Protein AF-A0AAW6C575-F1 (afdb_monomer_lite)

Secondary structure (DSSP, 8-state):
----PBP--HHHH-S-HHHHHHHHHHHEEEEEEEEE-S-SSS--TT-EEEEEEEETTT--EEEEEEEPPTT--HHHHHHHHHHHHHH--TTSEE-TTS-EE-S-HHHHHHHHHHHH--HHHHHHHHHTTS-TTTHHHHHHHHHHHSSS--TTS--PPBHHHHHHHHHHHHHHTTTTTTTGGG-SEEES-SSSPPPTTT--B-----EEEEEEEEEETTEEEEEEEEEE-SSSSS--EEEEEEEEES--SHHHHHHHHHHHHHHHHHHHHHHHHTHHHHS-HHHHHHHHHHHHHHHTTTTS--

Sequence (302 aa):
MNEKKICACVGARTRDTQKSKEHYEENFIPAGWNLEYTCLDQPEAARALYLTGVCLHCGGQLGKKFNIPGELTGDALLEQIYHQMESCRPFDQRFDGGAYRTSLSMRAYWYMEQDDLTLGAKNAQFLKLFHAEDQGVVEDWISRCHAEEPYTAPRRDRKSALLYAVLERARACGDLREIEPILDYYLPTEQEPLSSDMDSYLTNYQFSAIANISYGCEGIFVDLAIEGNFDDSGTNRCTIGTFKTLRQDNDAGRLMGQLCGILMYHTTRYVNENLHRYTPKRELEAELRRMQACGGQKEGTA

Foldseek 3Di:
DPPQAADPDPLCVDPPPVSVLVQCLQFWQFDAKAWDDDAQAAFDQPIWIWRWGAGNVPRGIDIDIDGDHRRHHALRSLVVVLVCQQPDLPSWDADPLRFIDGPDQNSLVVSSVSNQDDLVRSLVRSLVNDDPVCSVSSVVSCVVPPVDDPLLDDRFAWLLRLQVQLVVVCVVVVVCVVPVVQWPDKPDDPVRHDRRRQGGTFAALQWAWFWDWDQDPQFIKIWIKIACRGPPPPDGIDTSMMIGGSDDDPVNVVSSVSVRVSSRVSSVVVCVVVVSSNHHSVVSVVVVVVVVVVVVVVVPDD

Radius of gyration: 23.86 Å; chains: 1; bounding box: 60×64×62 Å

pLDDT: mean 92.96, std 10.12, range [36.03, 98.81]

Structure (mmCIF, N/CA/C/O backbone):
data_AF-A0AAW6C575-F1
#
_entry.id   AF-A0AAW6C575-F1
#
loop_
_atom_site.group_PDB
_atom_site.id
_atom_site.type_symbol
_atom_site.label_atom_id
_atom_site.label_alt_id
_atom_site.label_comp_id
_atom_site.label_asym_id
_atom_site.label_entity_id
_atom_site.label_seq_id
_atom_site.pdbx_PDB_ins_code
_atom_site.Cartn_x
_atom_site.Cartn_y
_atom_site.Cartn_z
_atom_site.occupancy
_atom_site.B_iso_or_equiv
_atom_site.auth_seq_id
_atom_site.auth_comp_id
_atom_site.auth_asym_id
_atom_site.auth_atom_id
_atom_site.pdbx_PDB_model_num
ATOM 1 N N . MET A 1 1 ? -16.583 -27.028 11.800 1.00 36.91 1 MET A N 1
ATOM 2 C CA . MET A 1 1 ? -16.143 -25.848 12.575 1.00 36.91 1 MET A CA 1
ATOM 3 C C . MET A 1 1 ? -14.984 -26.289 13.454 1.00 36.91 1 MET A C 1
ATOM 5 O O . MET A 1 1 ? -15.226 -26.999 14.416 1.00 36.91 1 MET A O 1
ATOM 9 N N . ASN A 1 2 ? -13.737 -25.979 13.088 1.00 40.16 2 ASN A N 1
ATOM 10 C CA . ASN A 1 2 ? -12.614 -26.193 14.006 1.00 40.16 2 ASN A CA 1
ATOM 11 C C . ASN A 1 2 ? -12.739 -25.148 15.119 1.00 40.16 2 ASN A C 1
ATOM 13 O O . ASN A 1 2 ? -12.667 -23.955 14.826 1.00 40.16 2 ASN A O 1
ATOM 17 N N . GLU A 1 3 ? -12.955 -25.580 16.362 1.00 51.06 3 GLU A N 1
ATOM 18 C CA . GLU A 1 3 ? -12.790 -24.718 17.535 1.00 51.06 3 GLU A CA 1
ATOM 19 C C . GLU A 1 3 ? -11.404 -24.077 17.458 1.00 51.06 3 GLU A C 1
ATOM 21 O O . GLU A 1 3 ? -10.374 -24.758 17.502 1.00 51.06 3 GLU A O 1
ATOM 26 N N . LYS A 1 4 ? -11.367 -22.758 17.265 1.00 62.72 4 LYS A N 1
ATOM 27 C CA . LYS A 1 4 ? -10.106 -22.029 17.215 1.00 62.72 4 LYS A CA 1
ATOM 28 C C . LYS A 1 4 ? -9.511 -22.057 18.625 1.00 62.72 4 LYS A C 1
ATOM 30 O O . LYS A 1 4 ? -10.063 -21.484 19.558 1.00 62.72 4 LYS A O 1
ATOM 35 N N . LYS A 1 5 ? -8.406 -22.784 18.801 1.00 84.81 5 LYS A N 1
ATOM 36 C CA . LYS A 1 5 ? -7.746 -22.931 20.105 1.00 84.81 5 LYS A CA 1
ATOM 37 C C . LYS A 1 5 ? -7.157 -21.587 20.543 1.00 84.81 5 LYS A C 1
ATOM 39 O O . LYS A 1 5 ? -6.407 -20.966 19.794 1.00 84.81 5 LYS A O 1
ATOM 44 N N . ILE A 1 6 ? -7.468 -21.150 21.762 1.00 91.00 6 ILE A N 1
ATOM 45 C CA . ILE A 1 6 ? -6.862 -19.963 22.391 1.00 91.00 6 ILE A CA 1
ATOM 46 C C . ILE A 1 6 ? -5.365 -20.215 22.623 1.00 91.00 6 ILE A C 1
ATOM 48 O O . I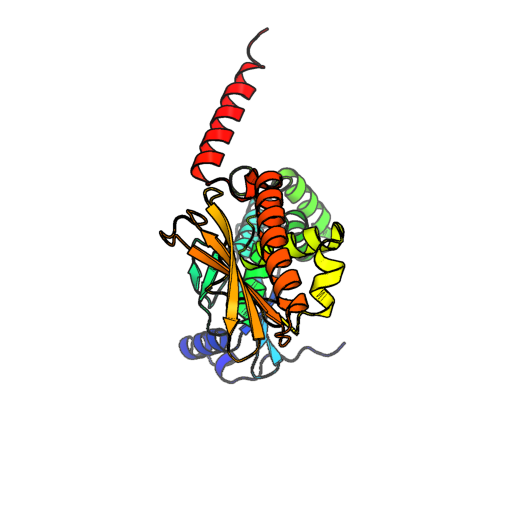LE A 1 6 ? -4.975 -21.343 22.940 1.00 91.00 6 ILE A O 1
ATOM 52 N N . CYS A 1 7 ? -4.531 -19.174 22.511 1.00 93.69 7 CYS A N 1
ATOM 53 C CA . CYS A 1 7 ? -3.097 -19.259 22.791 1.00 93.69 7 CYS A CA 1
ATOM 54 C C . CYS A 1 7 ? -2.797 -19.978 24.124 1.00 93.69 7 CYS A C 1
ATOM 56 O O . CYS A 1 7 ? -3.380 -19.691 25.178 1.00 93.69 7 CYS A O 1
ATOM 58 N N . ALA A 1 8 ? -1.893 -20.959 24.064 1.00 91.94 8 ALA A N 1
ATOM 59 C CA . ALA A 1 8 ? -1.486 -21.781 25.203 1.00 91.94 8 ALA A CA 1
ATOM 60 C C . ALA A 1 8 ? -0.147 -21.351 25.822 1.00 91.94 8 ALA A C 1
ATOM 62 O O . ALA A 1 8 ? 0.249 -21.893 26.852 1.00 91.94 8 ALA A O 1
ATOM 63 N N . CYS A 1 9 ? 0.539 -20.375 25.222 1.00 93.44 9 CYS A N 1
ATOM 64 C CA . CYS A 1 9 ? 1.821 -19.885 25.709 1.00 93.44 9 CYS A CA 1
ATOM 65 C C . CYS A 1 9 ? 1.689 -19.263 27.105 1.00 93.44 9 CYS A C 1
ATOM 67 O O . CYS A 1 9 ? 0.761 -18.501 27.380 1.00 93.44 9 CYS A O 1
ATOM 69 N N . VAL A 1 10 ? 2.669 -19.538 27.971 1.00 90.94 10 VAL A N 1
ATOM 70 C CA . VAL A 1 10 ? 2.727 -18.989 29.338 1.00 90.94 10 VAL A CA 1
ATOM 71 C C . VAL A 1 10 ? 2.698 -17.459 29.317 1.00 90.94 10 VAL A C 1
ATOM 73 O O . VAL A 1 10 ? 1.978 -16.850 30.106 1.00 90.94 10 VAL A O 1
ATOM 76 N N . GLY A 1 11 ? 3.407 -16.845 28.363 1.00 87.69 11 GLY A N 1
ATOM 77 C CA . GLY A 1 11 ? 3.417 -15.396 28.161 1.00 87.69 11 GLY A CA 1
ATOM 78 C C . GLY A 1 11 ? 2.037 -14.801 27.859 1.00 87.69 11 GLY A C 1
ATOM 79 O O . GLY A 1 11 ? 1.732 -13.721 28.336 1.00 87.69 11 GLY A O 1
ATOM 80 N N . ALA A 1 12 ? 1.143 -15.518 27.174 1.00 85.88 12 ALA A N 1
ATOM 81 C CA . ALA A 1 12 ? -0.217 -15.031 26.915 1.00 85.88 12 ALA A CA 1
ATOM 82 C C . ALA A 1 12 ? -1.169 -15.180 28.117 1.00 85.88 12 ALA A C 1
ATOM 84 O O . ALA A 1 12 ? -2.197 -14.509 28.172 1.00 85.88 12 ALA A O 1
ATOM 85 N N . ARG A 1 13 ? -0.862 -16.081 29.062 1.00 88.00 13 ARG A N 1
ATOM 86 C CA . ARG A 1 13 ? -1.747 -16.453 30.189 1.00 88.00 13 ARG A CA 1
ATOM 87 C C . ARG A 1 13 ? -1.288 -15.921 31.544 1.00 88.00 13 ARG A C 1
ATOM 89 O O . ARG A 1 13 ? -1.973 -16.108 32.549 1.00 88.00 13 ARG A O 1
ATOM 96 N N . THR A 1 14 ? -0.117 -15.301 31.592 1.00 89.06 14 THR A N 1
ATOM 97 C CA . THR A 1 14 ? 0.434 -14.724 32.816 1.00 89.06 14 THR A CA 1
ATOM 98 C C . THR A 1 14 ? -0.321 -13.457 33.230 1.00 89.06 14 THR A C 1
ATOM 100 O O . THR A 1 14 ? -0.835 -12.717 32.396 1.00 89.06 14 THR A O 1
ATOM 103 N N . ARG A 1 15 ? -0.364 -13.192 34.542 1.00 88.25 15 ARG A N 1
ATOM 104 C CA . ARG A 1 15 ? -0.839 -11.912 35.105 1.00 88.25 15 ARG A CA 1
ATOM 105 C C . ARG A 1 15 ? 0.246 -10.831 35.109 1.00 88.25 15 ARG A C 1
ATOM 107 O O . ARG A 1 15 ? -0.046 -9.677 35.400 1.00 88.25 15 ARG A O 1
ATOM 114 N N . ASP A 1 16 ? 1.484 -11.217 34.817 1.00 91.94 16 ASP A N 1
ATOM 115 C CA . ASP A 1 16 ? 2.614 -10.307 34.664 1.00 91.94 16 ASP A CA 1
ATOM 116 C C . ASP A 1 16 ? 2.459 -9.515 33.360 1.00 91.94 16 ASP A C 1
ATOM 118 O O . ASP A 1 16 ? 2.566 -10.060 32.258 1.00 91.94 16 ASP A O 1
ATOM 122 N N . THR A 1 17 ? 2.167 -8.224 33.489 1.00 89.31 17 THR A N 1
ATOM 123 C CA . THR A 1 17 ? 1.894 -7.342 32.353 1.00 89.31 17 THR A CA 1
ATOM 124 C C . THR A 1 17 ? 3.100 -7.176 31.437 1.00 89.31 17 THR A C 1
ATOM 126 O O . THR A 1 17 ? 2.908 -7.048 30.229 1.00 89.31 17 THR A O 1
ATOM 129 N N . GLN A 1 18 ? 4.321 -7.228 31.976 1.00 91.31 18 GLN A N 1
ATOM 130 C CA . GLN A 1 18 ? 5.545 -7.085 31.194 1.00 91.31 18 GLN A CA 1
ATOM 131 C C . GLN A 1 18 ? 5.773 -8.331 30.338 1.00 91.31 18 GLN A C 1
ATOM 133 O O . GLN A 1 18 ? 5.896 -8.222 29.122 1.00 91.31 18 GLN A O 1
ATOM 138 N N . LYS A 1 19 ? 5.687 -9.523 30.939 1.00 92.12 19 LYS A N 1
ATOM 139 C CA . LYS A 1 19 ? 5.813 -10.793 30.197 1.00 92.12 19 LYS A CA 1
ATOM 140 C C . LYS A 1 19 ? 4.709 -10.989 29.164 1.00 92.12 19 LYS A C 1
ATOM 142 O O . LYS A 1 19 ? 4.936 -11.582 28.113 1.00 92.12 19 LYS A O 1
ATOM 147 N N . SER A 1 20 ? 3.502 -10.512 29.469 1.00 91.62 20 SER A N 1
ATOM 148 C CA . SER A 1 20 ? 2.403 -10.504 28.507 1.00 91.62 20 SER A CA 1
ATOM 149 C C . SER A 1 20 ? 2.715 -9.579 27.337 1.00 91.62 20 SER A C 1
ATOM 151 O O . SER A 1 20 ? 2.642 -10.004 26.188 1.00 91.62 20 SER A O 1
ATOM 153 N N . LYS A 1 21 ? 3.152 -8.346 27.610 1.00 91.44 21 LYS A N 1
ATOM 154 C CA . LYS A 1 21 ? 3.537 -7.388 26.571 1.00 91.44 21 LYS A CA 1
ATOM 155 C C . LYS A 1 21 ? 4.642 -7.940 25.663 1.00 91.44 21 LYS A C 1
ATOM 157 O O . LYS A 1 21 ? 4.442 -7.953 24.454 1.00 91.44 21 LYS A O 1
ATOM 162 N N . GLU A 1 22 ? 5.726 -8.457 26.238 1.00 92.94 22 GLU A N 1
ATOM 163 C CA . GLU A 1 22 ? 6.837 -9.087 25.504 1.00 92.94 22 GLU A CA 1
ATOM 164 C C . GLU A 1 22 ? 6.337 -10.230 24.613 1.00 92.94 22 GLU A C 1
ATOM 166 O O . GLU A 1 22 ? 6.656 -10.294 23.428 1.00 92.94 22 GLU A O 1
ATOM 171 N N . HIS A 1 23 ? 5.452 -11.086 25.136 1.00 95.06 23 HIS A N 1
ATOM 172 C CA . HIS A 1 23 ? 4.890 -12.174 24.344 1.00 95.06 23 HIS A CA 1
ATOM 173 C C . HIS A 1 23 ? 4.111 -11.676 23.121 1.00 95.06 23 HIS A C 1
ATOM 175 O O . HIS A 1 23 ? 4.252 -12.255 22.044 1.00 95.06 23 HIS A O 1
ATOM 181 N N . TYR A 1 24 ? 3.303 -10.620 23.258 1.00 94.38 24 TYR A N 1
ATOM 182 C CA . TYR A 1 24 ? 2.605 -10.028 22.114 1.00 94.38 24 TYR A CA 1
ATOM 183 C C . TYR A 1 24 ? 3.581 -9.353 21.140 1.00 94.38 24 TYR A C 1
ATOM 185 O O . TYR A 1 24 ? 3.443 -9.533 19.932 1.00 94.38 24 TYR A O 1
ATOM 193 N N . GLU A 1 25 ? 4.589 -8.636 21.638 1.00 93.50 25 GLU A N 1
ATOM 194 C CA . GLU A 1 25 ? 5.611 -8.000 20.798 1.00 93.50 25 GLU A CA 1
ATOM 195 C C . GLU A 1 25 ? 6.367 -9.020 19.941 1.00 93.50 25 GLU A C 1
ATOM 197 O O . GLU A 1 25 ? 6.589 -8.766 18.757 1.00 93.50 25 GLU A O 1
ATOM 202 N N . GLU A 1 26 ? 6.664 -10.196 20.491 1.00 94.38 26 GLU A N 1
ATOM 203 C CA . GLU A 1 26 ? 7.431 -11.254 19.825 1.00 94.38 26 GLU A CA 1
ATOM 204 C C . GLU A 1 26 ? 6.586 -12.282 19.065 1.00 94.38 26 GLU A C 1
ATOM 206 O O . GLU A 1 26 ? 7.129 -13.018 18.247 1.00 94.38 26 GLU A O 1
ATOM 211 N N . ASN A 1 27 ? 5.275 -12.386 19.319 1.00 95.81 27 ASN A N 1
ATOM 212 C CA . ASN A 1 27 ? 4.482 -13.494 18.768 1.00 95.81 27 ASN A CA 1
ATOM 213 C C . ASN A 1 27 ? 3.125 -13.108 18.178 1.00 95.81 27 ASN A C 1
ATOM 215 O O . ASN A 1 27 ? 2.481 -13.974 17.591 1.00 95.81 27 ASN A O 1
ATOM 219 N N . PHE A 1 28 ? 2.637 -11.877 18.334 1.00 96.62 28 PHE A N 1
ATOM 220 C CA . PHE A 1 28 ? 1.321 -11.513 17.806 1.00 96.62 28 PHE A CA 1
ATOM 221 C C . PHE A 1 28 ? 1.385 -11.199 16.309 1.00 96.62 2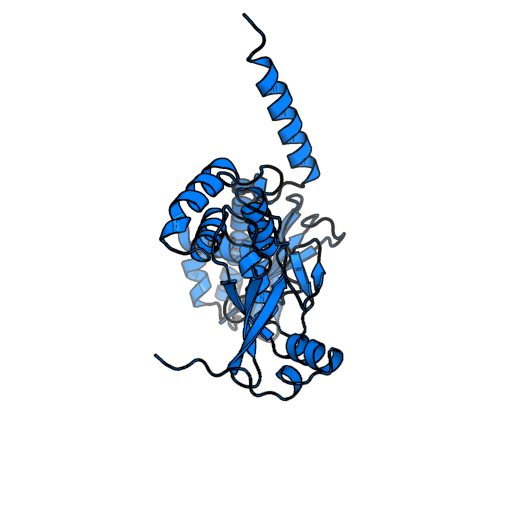8 PHE A C 1
ATOM 223 O O . PHE A 1 28 ? 1.987 -10.198 15.923 1.00 96.62 28 PHE A O 1
ATOM 230 N N . ILE A 1 29 ? 0.719 -12.017 15.488 1.00 96.81 29 ILE A N 1
ATOM 231 C CA . ILE A 1 29 ? 0.491 -11.756 14.061 1.00 96.81 29 ILE A CA 1
ATOM 232 C C . ILE A 1 29 ? -0.983 -11.372 13.869 1.00 96.81 29 ILE A C 1
ATOM 234 O O . ILE A 1 29 ? -1.852 -12.228 14.074 1.00 96.81 29 ILE A O 1
ATOM 238 N N . PRO A 1 30 ? -1.295 -10.110 13.531 1.00 96.88 30 PRO A N 1
ATOM 239 C CA . PRO A 1 30 ? -2.664 -9.661 13.313 1.00 96.88 30 PRO A CA 1
ATOM 240 C C . PRO A 1 30 ? -3.278 -10.321 12.073 1.00 96.88 30 PRO A C 1
ATOM 242 O O . PRO A 1 30 ? -2.578 -10.718 11.146 1.00 96.88 30 PRO A O 1
ATOM 245 N N . ALA A 1 31 ? -4.601 -10.453 12.080 1.00 95.69 31 ALA A N 1
ATOM 246 C CA . ALA A 1 31 ? -5.364 -11.053 10.986 1.00 95.69 31 ALA A CA 1
ATOM 247 C C . ALA A 1 31 ? -6.683 -10.322 10.686 1.00 95.69 31 ALA A C 1
ATOM 249 O O . ALA A 1 31 ? -7.302 -10.581 9.657 1.00 95.69 31 ALA A O 1
ATOM 250 N N . GLY A 1 32 ? -7.141 -9.433 11.570 1.00 95.75 32 GLY A N 1
ATOM 251 C CA . GLY A 1 32 ? -8.386 -8.701 11.363 1.00 95.75 32 GLY A CA 1
ATOM 252 C C . GLY A 1 32 ? -8.904 -8.025 12.620 1.00 95.75 32 GLY A C 1
ATOM 253 O O . GLY A 1 32 ? -8.309 -8.113 13.695 1.00 95.75 32 GLY A O 1
ATOM 254 N N . TRP A 1 33 ? -10.059 -7.394 12.482 1.00 97.44 33 TRP A N 1
ATOM 255 C CA . TRP A 1 33 ? -10.753 -6.685 13.548 1.00 97.44 33 TRP A CA 1
ATOM 256 C C . TRP A 1 33 ? -12.026 -7.433 13.959 1.00 97.44 33 TRP A C 1
ATOM 258 O O . TRP A 1 33 ? -12.634 -8.121 13.142 1.00 97.44 33 TRP A O 1
ATOM 268 N N . ASN A 1 34 ? -12.417 -7.309 15.225 1.00 96.88 34 ASN A N 1
ATOM 269 C CA . ASN A 1 34 ? -13.692 -7.805 15.741 1.00 96.88 34 ASN A CA 1
ATOM 270 C C . ASN A 1 34 ? -14.281 -6.795 16.726 1.00 96.88 34 ASN A C 1
ATOM 272 O O . ASN A 1 34 ? -13.548 -6.285 17.573 1.00 96.88 34 ASN A O 1
ATOM 276 N N . LEU A 1 35 ? -15.584 -6.541 16.645 1.00 97.31 35 LEU A N 1
ATOM 277 C CA . LEU A 1 35 ? -16.291 -5.628 17.537 1.00 97.31 35 LEU A CA 1
ATOM 278 C C . LEU A 1 35 ? -17.262 -6.419 18.420 1.00 97.31 35 LEU A C 1
ATOM 280 O O . LEU A 1 35 ? -18.072 -7.193 17.924 1.00 97.31 35 LEU A O 1
ATOM 284 N N . GLU A 1 36 ? -17.170 -6.228 19.732 1.00 95.62 36 GLU A N 1
ATOM 285 C CA . GLU A 1 36 ? -18.149 -6.714 20.706 1.00 95.62 36 GLU A CA 1
ATOM 286 C C . GLU A 1 36 ? -19.026 -5.535 21.137 1.00 95.62 36 GLU A C 1
ATOM 288 O O . GLU A 1 36 ? -18.518 -4.567 21.714 1.00 95.62 36 GLU A O 1
ATOM 293 N N . TYR A 1 37 ? -20.324 -5.607 20.840 1.00 95.31 37 TYR A N 1
ATOM 294 C CA . TYR A 1 37 ? -21.322 -4.601 21.207 1.00 95.31 37 TYR A CA 1
ATOM 295 C C . TYR A 1 37 ? -22.735 -5.208 21.217 1.00 95.31 37 TYR A C 1
ATOM 297 O O . TYR A 1 37 ? -22.953 -6.285 20.657 1.00 95.31 37 TYR A O 1
ATOM 305 N N . THR A 1 38 ? -23.691 -4.530 21.856 1.00 93.31 38 THR A N 1
ATOM 306 C CA . THR A 1 38 ? -25.108 -4.948 21.875 1.00 93.31 38 THR A CA 1
ATOM 307 C C . THR A 1 38 ? -26.045 -3.967 21.177 1.00 93.31 38 THR A C 1
ATOM 309 O O . THR A 1 38 ? -27.065 -4.389 20.643 1.00 93.31 38 THR A O 1
ATOM 312 N N . CYS A 1 39 ? -25.711 -2.676 21.160 1.00 90.81 39 CYS A N 1
ATOM 313 C CA . CYS A 1 39 ? -26.465 -1.633 20.456 1.00 90.81 39 CYS A CA 1
ATOM 314 C C . CYS A 1 39 ? -25.528 -0.504 20.004 1.00 90.81 39 CYS A C 1
ATOM 316 O O . CYS A 1 39 ? -24.424 -0.375 20.538 1.00 90.81 39 CYS A O 1
ATOM 318 N N . LEU A 1 40 ? -25.957 0.330 19.050 1.00 92.44 40 LEU A N 1
ATOM 319 C CA . LEU A 1 40 ? -25.194 1.502 18.580 1.00 92.44 40 LEU A CA 1
ATOM 320 C C . LEU A 1 40 ? -25.748 2.842 19.092 1.00 92.44 40 LEU A C 1
ATOM 322 O O . LEU A 1 40 ? -25.021 3.835 19.155 1.00 92.44 40 LEU A O 1
ATOM 326 N N . ASP A 1 41 ? -27.027 2.881 19.457 1.00 90.44 41 ASP A N 1
ATOM 327 C CA . ASP A 1 41 ? -27.799 4.093 19.746 1.00 90.44 41 ASP A CA 1
ATOM 328 C C . ASP A 1 41 ? -27.931 4.412 21.245 1.00 90.44 41 ASP A C 1
ATOM 330 O O . ASP A 1 41 ? -28.298 5.530 21.604 1.00 90.44 41 ASP A O 1
ATOM 334 N N . GLN A 1 42 ? -27.596 3.470 22.131 1.00 91.50 42 GLN A N 1
ATOM 335 C CA . GLN A 1 42 ? -27.664 3.653 23.585 1.00 91.50 42 GLN A CA 1
ATOM 336 C C . GLN A 1 42 ? -26.287 3.537 24.240 1.00 91.50 42 GLN A C 1
ATOM 338 O O . GLN A 1 42 ? -25.435 2.820 23.732 1.00 91.50 42 GLN A O 1
ATOM 343 N N . PRO A 1 43 ? -26.020 4.207 25.370 1.00 92.44 43 PRO A N 1
ATOM 344 C CA . PRO A 1 43 ? -24.760 4.033 26.087 1.00 92.44 43 PRO A CA 1
ATOM 345 C C . PRO A 1 43 ? -24.530 2.584 26.549 1.00 92.44 43 PRO A C 1
ATOM 347 O O . PRO A 1 43 ? -25.428 1.948 27.099 1.00 92.44 43 PRO A O 1
ATOM 350 N N . GLU A 1 44 ? -23.308 2.075 26.391 1.00 90.69 44 GLU A N 1
ATOM 351 C CA . GLU A 1 44 ? -22.941 0.697 26.734 1.00 90.69 44 GLU A CA 1
ATOM 352 C C . GLU A 1 44 ? -21.494 0.612 27.244 1.00 90.69 44 GLU A C 1
ATOM 354 O O . GLU A 1 44 ? -20.535 0.788 26.497 1.00 90.69 44 GLU A O 1
ATOM 359 N N . ALA A 1 45 ? -21.314 0.263 28.520 1.00 85.94 45 ALA A N 1
ATOM 360 C CA . ALA A 1 45 ? -19.990 0.201 29.152 1.00 85.94 45 ALA A CA 1
ATOM 361 C C . ALA A 1 45 ? -19.116 -0.989 28.703 1.00 85.94 45 ALA A C 1
ATOM 363 O O . ALA A 1 45 ? -17.914 -1.002 28.968 1.00 85.94 45 ALA A O 1
ATOM 364 N N . ALA A 1 46 ? -19.708 -2.012 28.082 1.00 85.50 46 ALA A N 1
ATOM 365 C CA . ALA A 1 46 ? -19.032 -3.269 27.766 1.00 85.50 46 ALA A CA 1
ATOM 366 C C . ALA A 1 46 ? -18.444 -3.332 26.345 1.00 85.50 46 ALA A C 1
ATOM 368 O O . ALA A 1 46 ? -17.802 -4.333 26.020 1.00 85.50 46 ALA A O 1
ATOM 369 N N . ARG A 1 47 ? -18.615 -2.287 25.521 1.00 93.06 47 ARG A N 1
ATOM 370 C CA . ARG A 1 47 ? -18.141 -2.297 24.132 1.00 93.06 47 ARG A CA 1
ATOM 371 C C . ARG A 1 47 ? -16.633 -2.430 24.033 1.00 93.06 47 ARG A C 1
ATOM 373 O O . ARG A 1 47 ? -15.869 -1.775 24.752 1.00 93.06 47 ARG A O 1
ATOM 380 N N . ALA A 1 48 ? -16.199 -3.245 23.085 1.00 94.94 48 ALA A N 1
ATOM 381 C CA . ALA A 1 48 ? -14.787 -3.471 22.868 1.00 94.94 48 ALA A CA 1
ATOM 382 C C . ALA A 1 48 ? -14.467 -3.784 21.415 1.00 94.94 48 ALA A C 1
ATOM 384 O O . ALA A 1 48 ? -15.059 -4.669 20.803 1.00 94.94 48 ALA A O 1
ATOM 385 N N . LEU A 1 49 ? -13.456 -3.095 20.897 1.00 97.06 49 LEU A N 1
ATOM 386 C CA . LEU A 1 49 ? -12.838 -3.430 19.626 1.00 97.06 49 LEU A CA 1
ATOM 387 C C . LEU A 1 49 ? -11.615 -4.308 19.892 1.00 97.06 49 LEU A C 1
ATOM 389 O O . LEU A 1 49 ? -10.825 -4.038 20.797 1.00 97.06 49 LEU A O 1
ATOM 393 N N . TYR A 1 50 ? -11.426 -5.343 19.086 1.00 96.81 50 TYR A N 1
ATOM 394 C CA . TYR A 1 50 ? -10.283 -6.238 19.169 1.00 96.81 50 TYR A CA 1
ATOM 395 C C . TYR A 1 50 ? -9.515 -6.222 17.861 1.00 96.81 50 TYR A C 1
ATOM 397 O O . TYR A 1 50 ? -10.072 -6.525 16.808 1.00 96.81 50 TYR A O 1
ATOM 405 N N . LEU A 1 51 ? -8.210 -5.971 17.951 1.00 97.44 51 LEU A N 1
ATOM 406 C CA . LEU A 1 51 ? -7.288 -6.403 16.909 1.00 97.44 51 LEU A CA 1
ATOM 407 C C . LEU A 1 51 ? -7.004 -7.883 17.153 1.00 97.44 51 LEU A C 1
ATOM 409 O O . LEU A 1 51 ? -6.344 -8.251 18.127 1.00 97.44 51 LEU A O 1
ATOM 413 N N . THR A 1 52 ? -7.562 -8.729 16.302 1.00 96.56 52 THR A N 1
ATOM 414 C CA . THR A 1 52 ? -7.479 -10.186 16.399 1.00 96.56 52 THR A CA 1
ATOM 415 C C . THR A 1 52 ? -6.328 -10.724 15.565 1.00 96.56 52 THR A C 1
ATOM 417 O O . THR A 1 52 ? -5.911 -10.120 14.575 1.00 96.56 52 THR A O 1
ATOM 420 N N . GLY A 1 53 ? -5.800 -11.871 15.971 1.00 96.56 53 GLY A N 1
ATOM 421 C CA . GLY A 1 53 ? -4.662 -12.487 15.314 1.00 96.56 53 GLY A CA 1
ATOM 422 C C . GLY A 1 53 ? -4.334 -13.859 15.878 1.00 96.56 53 GLY A C 1
ATOM 423 O O . GLY A 1 53 ? -5.129 -14.482 16.592 1.00 96.56 53 GLY A O 1
ATOM 424 N N . VAL A 1 54 ? -3.135 -14.326 15.561 1.00 96.62 54 VAL A N 1
ATOM 425 C CA . VAL A 1 54 ? -2.611 -15.618 16.000 1.00 96.62 54 VAL A CA 1
ATOM 426 C C . VAL A 1 54 ? -1.245 -15.460 16.650 1.00 96.62 54 VAL A C 1
ATOM 428 O O . VAL A 1 54 ? -0.503 -14.517 16.385 1.00 96.62 54 VAL A O 1
ATOM 431 N N . CYS A 1 55 ? -0.921 -16.399 17.528 1.00 96.31 55 CYS A N 1
ATOM 432 C CA . CYS A 1 55 ? 0.407 -16.547 18.093 1.00 96.31 55 CYS A CA 1
ATOM 433 C C . CYS A 1 55 ? 1.318 -17.250 17.083 1.00 96.31 55 CYS A C 1
ATOM 435 O O . CYS A 1 55 ? 1.048 -18.395 16.723 1.00 96.31 55 CYS A O 1
ATOM 437 N N . LEU A 1 56 ? 2.424 -16.618 16.695 1.00 95.25 56 LEU A N 1
ATOM 438 C CA . LEU A 1 56 ? 3.446 -17.212 15.831 1.00 95.25 56 LEU A CA 1
ATOM 439 C C . LEU A 1 56 ? 3.993 -18.530 16.402 1.00 95.25 56 LEU A C 1
ATOM 441 O O . LEU A 1 56 ? 4.250 -19.470 15.660 1.00 95.25 56 LEU A O 1
ATOM 445 N N . HIS A 1 57 ? 4.134 -18.614 17.727 1.00 93.94 57 HIS A N 1
ATOM 446 C CA . HIS A 1 57 ? 4.725 -19.776 18.382 1.00 93.94 57 HIS A CA 1
ATOM 447 C C . HIS A 1 57 ? 3.791 -20.992 18.459 1.00 93.94 57 HIS A C 1
ATOM 449 O O . HIS A 1 57 ? 4.221 -22.112 18.201 1.00 93.94 57 HIS A O 1
ATOM 455 N N . CYS A 1 58 ? 2.522 -20.806 18.846 1.00 94.50 58 CYS A N 1
ATOM 456 C CA . CYS A 1 58 ? 1.600 -21.930 19.079 1.00 94.50 58 CYS A CA 1
ATOM 457 C C . CYS A 1 58 ? 0.416 -22.010 18.104 1.00 94.50 58 CYS A C 1
ATOM 459 O O . CYS A 1 58 ? -0.396 -22.927 18.218 1.00 94.50 58 CYS A O 1
ATOM 461 N N . GLY A 1 59 ? 0.262 -21.040 17.199 1.00 94.44 59 GLY A N 1
ATOM 462 C CA . GLY A 1 59 ? -0.869 -20.931 16.271 1.00 94.44 59 GLY A CA 1
ATOM 463 C C . GLY A 1 59 ? -2.216 -20.598 16.926 1.00 94.44 59 GLY A C 1
ATOM 464 O O . GLY A 1 59 ? -3.225 -20.485 16.234 1.00 94.44 59 GLY A O 1
ATOM 465 N N . GLY A 1 60 ? -2.265 -20.455 18.254 1.00 95.50 60 GLY A N 1
ATOM 466 C CA . GLY A 1 60 ? -3.498 -20.160 18.979 1.00 95.50 60 GLY A CA 1
ATOM 467 C C . GLY A 1 60 ? -3.943 -18.705 18.831 1.00 95.50 60 GLY A C 1
ATOM 468 O O . GLY A 1 60 ? -3.126 -17.819 18.584 1.00 95.50 60 GLY A O 1
ATOM 469 N N . GLN A 1 61 ? -5.238 -18.449 19.016 1.00 95.31 61 GLN A N 1
ATOM 470 C CA . GLN A 1 61 ? -5.799 -17.102 18.902 1.00 95.31 61 GLN A CA 1
ATOM 471 C C . GLN A 1 61 ? -5.245 -16.154 19.967 1.00 95.31 61 GLN A C 1
ATOM 473 O O . GLN A 1 61 ? -5.139 -16.510 21.146 1.00 95.31 61 GLN A O 1
ATOM 478 N N . LEU A 1 62 ? -4.953 -14.933 19.529 1.00 95.12 62 LEU A N 1
ATOM 479 C CA . LEU A 1 62 ? -4.600 -13.784 20.352 1.00 95.12 62 LEU A CA 1
ATOM 480 C C . LEU A 1 62 ? -5.473 -12.592 19.947 1.00 95.12 62 LEU A C 1
ATOM 482 O O . LEU A 1 62 ? -5.941 -12.504 18.811 1.00 95.12 62 LEU A O 1
ATOM 486 N N . GLY A 1 63 ? -5.681 -11.662 20.874 1.00 93.75 63 GLY A N 1
ATOM 487 C CA . GLY A 1 63 ? -6.449 -10.455 20.606 1.00 93.75 63 GLY A CA 1
ATOM 488 C C . GLY A 1 63 ? -6.018 -9.314 21.510 1.00 93.75 63 GLY A C 1
ATOM 489 O O . GLY A 1 63 ? -5.932 -9.476 22.728 1.00 93.75 63 GLY A O 1
ATOM 490 N N . LYS A 1 64 ? -5.757 -8.148 20.923 1.00 93.88 64 LYS A N 1
ATOM 491 C CA . LYS A 1 64 ? -5.538 -6.916 21.676 1.00 93.88 64 LYS A CA 1
ATOM 492 C C . LYS A 1 64 ? -6.866 -6.176 21.799 1.00 93.88 64 LYS A C 1
ATOM 494 O O . LYS A 1 64 ? -7.395 -5.700 20.801 1.00 93.88 64 LYS A O 1
ATOM 499 N N . LYS A 1 65 ? -7.383 -6.093 23.027 1.00 93.88 65 LYS A N 1
ATOM 500 C CA . LYS A 1 65 ? -8.600 -5.348 23.365 1.00 93.88 65 LYS A CA 1
ATOM 501 C C . LYS A 1 65 ? -8.335 -3.841 23.415 1.00 93.88 65 LYS A C 1
ATOM 503 O O . LYS A 1 65 ? -7.359 -3.410 24.037 1.00 93.88 65 LYS A O 1
ATOM 508 N N . PHE A 1 66 ? -9.256 -3.071 22.850 1.00 93.44 66 PHE A N 1
ATOM 509 C CA . PHE A 1 66 ? -9.380 -1.624 22.967 1.00 93.44 66 PHE A CA 1
ATOM 510 C C . PHE A 1 66 ? -10.754 -1.311 23.556 1.00 93.44 66 PHE A C 1
ATOM 512 O O . PHE A 1 66 ? -11.782 -1.703 23.004 1.00 93.44 66 PHE A O 1
ATOM 519 N N . ASN A 1 67 ? -10.765 -0.650 24.712 1.00 91.12 67 ASN A N 1
ATOM 520 C CA . ASN A 1 67 ? -12.012 -0.248 25.350 1.00 91.12 67 ASN A CA 1
ATOM 521 C C . ASN A 1 67 ? -12.569 0.975 24.624 1.00 91.12 67 ASN A C 1
ATOM 523 O O . ASN A 1 67 ? -11.834 1.937 24.394 1.00 91.12 67 ASN A O 1
ATOM 527 N N . ILE A 1 68 ? -13.856 0.929 24.300 1.00 92.81 68 ILE A N 1
ATOM 528 C CA . ILE A 1 68 ? -14.576 2.062 23.729 1.00 92.81 68 ILE A CA 1
ATOM 529 C C . ILE A 1 68 ? -15.311 2.763 24.880 1.00 92.81 68 ILE A C 1
ATOM 531 O O . ILE A 1 68 ? -15.945 2.069 25.680 1.00 92.81 68 ILE A O 1
ATOM 535 N N . PRO A 1 69 ? -15.223 4.100 25.014 1.00 92.81 69 PRO A N 1
ATOM 536 C CA . PRO A 1 69 ? -15.966 4.817 26.044 1.00 92.81 69 PRO A CA 1
ATOM 537 C C . PRO A 1 69 ? -17.474 4.567 25.917 1.00 92.81 69 PRO A C 1
ATOM 539 O O . PRO A 1 69 ? -18.046 4.670 24.829 1.00 92.81 69 PRO A O 1
ATOM 542 N N . GLY A 1 70 ? -18.111 4.183 27.024 1.00 91.38 70 GLY A N 1
ATOM 543 C CA . GLY A 1 70 ? -19.480 3.668 27.003 1.00 91.38 70 GLY A CA 1
ATOM 544 C C . GLY A 1 70 ? -20.544 4.728 26.730 1.00 91.38 70 GLY A C 1
ATOM 545 O O . GLY A 1 70 ? -21.658 4.393 26.349 1.00 91.38 70 GLY A O 1
ATOM 546 N N . GLU A 1 71 ? -20.204 5.999 26.900 1.00 93.88 71 GLU A N 1
ATOM 547 C CA . GLU A 1 71 ? -21.046 7.152 26.603 1.00 93.88 71 GLU A CA 1
ATOM 548 C C . GLU A 1 71 ? -21.196 7.439 25.102 1.00 93.88 71 GLU A C 1
ATOM 550 O O . GLU A 1 71 ? -22.130 8.139 24.708 1.00 93.88 71 GLU A O 1
ATOM 555 N N . LEU A 1 72 ? -20.298 6.913 24.259 1.00 94.56 72 LEU A N 1
ATOM 556 C CA . LEU A 1 72 ? -20.341 7.152 22.818 1.00 94.56 72 LEU A CA 1
ATOM 557 C C . LEU A 1 72 ? -21.507 6.396 22.179 1.00 94.56 72 LEU A C 1
ATOM 559 O O . LEU A 1 72 ? -21.739 5.223 22.463 1.00 94.56 72 LEU A O 1
ATOM 563 N N . THR A 1 73 ? -22.223 7.066 21.282 1.00 94.75 73 THR A N 1
ATOM 564 C CA . THR A 1 73 ? -23.364 6.517 20.533 1.00 94.75 73 THR A CA 1
ATOM 565 C C . THR A 1 73 ? -23.399 7.109 19.124 1.00 94.75 73 THR A C 1
ATOM 567 O O . THR A 1 73 ? -22.758 8.135 18.869 1.00 94.75 73 THR A O 1
ATOM 570 N N . GLY A 1 74 ? -24.123 6.457 18.209 1.00 94.06 74 GLY A N 1
ATOM 571 C CA . GLY A 1 74 ? -24.356 6.941 16.843 1.00 94.06 74 GLY A CA 1
ATOM 572 C C . GLY A 1 74 ? -23.070 7.325 16.102 1.00 94.06 74 GLY A C 1
ATOM 573 O O . GLY A 1 74 ? -22.058 6.632 16.201 1.00 94.06 74 GLY A O 1
ATOM 574 N N . ASP A 1 75 ? -23.093 8.460 15.398 1.00 96.31 75 ASP A N 1
ATOM 575 C CA . ASP A 1 75 ? -21.971 8.954 14.586 1.00 96.31 75 ASP A CA 1
ATOM 576 C C . ASP A 1 75 ? -20.651 9.068 15.379 1.00 96.31 75 ASP A C 1
ATOM 578 O O . ASP A 1 75 ? -19.592 8.730 14.858 1.00 96.31 75 ASP A O 1
ATOM 582 N N . ALA A 1 76 ? -20.692 9.485 16.652 1.00 95.94 76 ALA A N 1
ATOM 583 C CA . ALA A 1 76 ? -19.485 9.631 17.474 1.00 95.94 76 ALA A CA 1
ATOM 584 C C . ALA A 1 76 ? -18.850 8.278 17.841 1.00 95.94 76 ALA A C 1
ATOM 586 O O . ALA A 1 76 ? -17.627 8.166 17.938 1.00 95.94 76 ALA A O 1
ATOM 587 N N . LEU A 1 77 ? -19.675 7.245 18.036 1.00 96.56 77 LEU A N 1
ATOM 588 C CA . LEU A 1 77 ? -19.204 5.876 18.237 1.00 96.56 77 LEU A CA 1
ATOM 589 C C . LEU A 1 77 ? -18.559 5.330 16.959 1.00 96.56 77 LEU A C 1
ATOM 591 O O . LEU A 1 77 ? -17.466 4.766 17.022 1.00 96.56 77 LEU A O 1
ATOM 595 N N . LEU A 1 78 ? -19.224 5.511 15.815 1.00 97.56 78 LEU A N 1
ATOM 596 C CA . LEU A 1 78 ? -18.737 5.031 14.521 1.00 97.56 78 LEU A CA 1
ATOM 597 C C . LEU A 1 78 ? -17.403 5.683 14.150 1.00 97.56 78 LEU A C 1
ATOM 599 O O . LEU A 1 78 ? -16.451 4.968 13.841 1.00 97.56 78 LEU A O 1
ATOM 603 N N . GLU A 1 79 ? -17.295 7.005 14.296 1.00 96.88 79 GLU A N 1
ATOM 604 C CA . GLU A 1 79 ? -16.058 7.748 14.034 1.00 96.88 79 GLU A CA 1
ATOM 605 C C . GLU A 1 79 ? -14.908 7.270 14.935 1.00 96.88 79 GLU A C 1
ATOM 607 O O . GLU A 1 79 ? -13.798 7.033 14.459 1.00 96.88 79 GLU A O 1
ATOM 612 N N . GLN A 1 80 ? -15.171 7.033 16.227 1.00 96.06 80 GLN A N 1
ATOM 613 C CA . GLN A 1 80 ? -14.158 6.524 17.155 1.00 96.06 80 GLN A CA 1
ATOM 614 C C . GLN A 1 80 ? -13.636 5.138 16.745 1.00 96.06 80 GLN A C 1
ATOM 616 O O . GLN A 1 80 ? -12.430 4.887 16.818 1.00 96.06 80 GLN A O 1
ATOM 621 N N . ILE A 1 81 ? -14.523 4.223 16.337 1.00 97.00 81 ILE A N 1
ATOM 622 C CA . ILE A 1 81 ? -14.132 2.872 15.901 1.00 97.00 81 ILE A CA 1
ATOM 623 C C . ILE A 1 81 ? -13.363 2.950 14.578 1.00 97.00 81 ILE A C 1
ATOM 625 O O . ILE A 1 81 ? -12.318 2.309 14.448 1.00 97.00 81 ILE A O 1
ATOM 629 N N . TYR A 1 82 ? -13.844 3.756 13.630 1.00 96.88 82 TYR A N 1
ATOM 630 C CA . TYR A 1 82 ? -13.221 3.937 12.321 1.00 96.88 82 TYR A CA 1
ATOM 631 C C . TYR A 1 82 ? -11.793 4.479 12.469 1.00 96.88 82 TYR A C 1
ATOM 633 O O . TYR A 1 82 ? -10.833 3.845 12.027 1.00 96.88 82 TYR A O 1
ATOM 641 N N . HIS A 1 83 ? -11.622 5.564 13.231 1.00 95.12 83 HIS A N 1
ATOM 642 C CA . HIS A 1 83 ? -10.309 6.134 13.534 1.00 95.12 83 HIS A CA 1
ATOM 643 C C . HIS A 1 83 ? -9.382 5.134 14.249 1.00 95.12 83 HIS A C 1
ATOM 645 O O . HIS A 1 83 ? -8.177 5.077 13.977 1.00 95.12 83 HIS A O 1
ATOM 651 N N . GLN A 1 84 ? -9.914 4.317 15.167 1.00 95.50 84 GLN A N 1
ATOM 652 C CA . GLN A 1 84 ? -9.127 3.285 15.844 1.00 95.50 84 GLN A CA 1
ATOM 653 C C . GLN A 1 84 ? -8.608 2.233 14.850 1.00 95.50 84 GLN A C 1
ATOM 655 O O . GLN A 1 84 ? -7.447 1.838 14.950 1.00 95.50 84 GLN A O 1
ATOM 660 N N . MET A 1 85 ? -9.419 1.800 13.881 1.00 95.38 85 MET A N 1
ATOM 661 C CA . MET A 1 85 ? -8.978 0.863 12.839 1.00 95.38 85 MET A CA 1
ATOM 662 C C . MET A 1 85 ? -7.900 1.461 11.934 1.00 95.38 85 MET A C 1
ATOM 664 O O . MET A 1 85 ? -6.929 0.777 11.592 1.00 95.38 85 MET A O 1
ATOM 668 N N . GLU A 1 86 ? -8.036 2.738 11.579 1.00 91.81 86 GLU A N 1
ATOM 669 C CA . GLU A 1 86 ? -7.087 3.425 10.703 1.00 91.81 86 GLU A CA 1
ATOM 670 C C . GLU A 1 86 ? -5.726 3.647 11.363 1.00 91.81 86 GLU A C 1
ATOM 672 O O . GLU A 1 86 ? -4.691 3.437 10.733 1.00 91.81 86 GLU A O 1
ATOM 677 N N . SER A 1 87 ? -5.713 4.043 12.635 1.00 90.12 87 SER A N 1
ATOM 678 C CA . SER A 1 87 ? -4.495 4.514 13.303 1.00 90.12 87 SER A CA 1
ATOM 679 C C . SER A 1 87 ? -3.788 3.449 14.145 1.00 90.12 87 SER A C 1
ATOM 681 O O . SER A 1 87 ? -2.586 3.553 14.406 1.00 90.12 87 SER A O 1
ATOM 683 N N . CYS A 1 88 ? -4.500 2.419 14.607 1.00 92.62 88 CYS A N 1
ATOM 684 C CA . CYS A 1 88 ? -3.957 1.523 15.618 1.00 92.62 88 CYS A CA 1
ATOM 685 C C . CYS A 1 88 ? -3.061 0.427 15.030 1.00 92.62 88 CYS A C 1
ATOM 687 O O . CYS A 1 88 ? -3.510 -0.474 14.319 1.00 92.62 88 CYS A O 1
ATOM 689 N N . ARG A 1 89 ? -1.774 0.494 15.381 1.00 94.50 89 ARG A N 1
ATOM 690 C CA . ARG A 1 89 ? -0.710 -0.410 14.923 1.00 94.50 89 ARG A CA 1
ATOM 691 C C . ARG A 1 89 ? 0.185 -0.784 16.111 1.00 94.50 89 ARG A C 1
ATOM 693 O O . ARG A 1 89 ? 1.292 -0.267 16.235 1.00 94.50 89 ARG A O 1
ATOM 700 N N . PRO A 1 90 ? -0.316 -1.572 17.080 1.00 93.94 90 PRO A N 1
ATOM 701 C CA . PRO A 1 90 ? 0.421 -1.840 18.310 1.00 93.94 90 PRO A CA 1
ATOM 702 C C . PRO A 1 90 ? 1.670 -2.689 18.045 1.00 93.94 90 PRO A C 1
ATOM 704 O O . PRO A 1 90 ? 1.733 -3.435 17.070 1.00 93.94 90 PRO A O 1
ATOM 707 N N . PHE A 1 91 ? 2.620 -2.636 18.980 1.00 93.88 91 PHE A N 1
ATOM 708 C CA . PHE A 1 91 ? 3.836 -3.465 19.027 1.00 93.88 91 PHE A CA 1
ATOM 709 C C . PHE A 1 91 ? 4.928 -3.141 17.997 1.00 93.88 91 PHE A C 1
ATOM 711 O O . PHE A 1 91 ? 6.057 -3.581 18.191 1.00 93.88 91 PHE A O 1
ATOM 718 N N . ASP A 1 92 ? 4.633 -2.348 16.966 1.00 92.69 92 ASP A N 1
ATOM 719 C CA . ASP A 1 92 ? 5.622 -1.866 15.999 1.00 92.69 92 ASP A CA 1
ATOM 720 C C . ASP A 1 92 ? 5.747 -0.345 16.034 1.00 92.69 92 ASP A C 1
ATOM 722 O O . ASP A 1 92 ? 4.812 0.375 16.389 1.00 92.69 92 ASP A O 1
ATOM 726 N N . GLN A 1 93 ? 6.917 0.154 15.640 1.00 93.25 93 GLN A N 1
ATOM 727 C CA . GLN A 1 93 ? 7.147 1.583 15.476 1.00 93.25 93 GLN A CA 1
ATOM 728 C C . GLN A 1 93 ? 6.876 1.969 14.021 1.00 93.25 93 GLN A C 1
ATOM 730 O O . GLN A 1 93 ? 7.642 1.602 13.130 1.00 93.25 93 GLN A O 1
ATOM 735 N N . ARG A 1 94 ? 5.810 2.741 13.798 1.00 93.81 94 ARG A N 1
ATOM 736 C CA . ARG A 1 94 ? 5.512 3.383 12.513 1.00 93.81 94 ARG A CA 1
ATOM 737 C C . ARG A 1 94 ? 6.267 4.708 12.405 1.00 93.81 94 ARG A C 1
ATOM 739 O O . ARG A 1 94 ? 6.242 5.503 13.344 1.00 93.81 94 ARG A O 1
ATOM 746 N N . PHE A 1 95 ? 6.920 4.945 11.275 1.00 91.56 95 PHE A N 1
ATOM 747 C CA . PHE A 1 95 ? 7.534 6.230 10.938 1.00 91.56 95 PHE A CA 1
ATOM 748 C C . PHE A 1 95 ? 6.567 7.103 10.133 1.00 91.56 95 PHE A C 1
ATOM 750 O O . PHE A 1 95 ? 5.650 6.587 9.495 1.00 91.56 95 PHE A O 1
ATOM 757 N N . ASP A 1 96 ? 6.807 8.415 10.099 1.00 86.69 96 ASP A N 1
ATOM 758 C CA . ASP A 1 96 ? 5.977 9.368 9.342 1.00 86.69 96 ASP A CA 1
ATOM 759 C C . ASP A 1 96 ? 5.889 9.016 7.847 1.00 86.69 96 ASP A C 1
ATOM 761 O O . ASP A 1 96 ? 4.849 9.203 7.220 1.00 86.69 96 ASP A O 1
ATOM 765 N N . GLY A 1 97 ? 6.949 8.418 7.293 1.00 86.94 97 GLY A N 1
ATOM 766 C CA . GLY A 1 97 ? 6.982 7.898 5.923 1.00 86.94 97 GLY A CA 1
ATOM 767 C C . GLY A 1 97 ? 6.197 6.596 5.705 1.00 86.94 97 GLY A C 1
ATOM 768 O O . GLY A 1 97 ? 6.311 6.005 4.639 1.00 86.94 97 GLY A O 1
ATOM 769 N N . GLY A 1 98 ? 5.452 6.096 6.696 1.00 91.38 98 GLY A N 1
ATOM 770 C CA . GLY A 1 98 ? 4.644 4.872 6.595 1.00 91.38 98 GLY A CA 1
ATOM 771 C C . GLY A 1 98 ? 5.427 3.557 6.643 1.00 91.38 98 GLY A C 1
ATOM 772 O O . GLY A 1 98 ? 4.829 2.491 6.501 1.00 91.38 98 GLY A O 1
ATOM 773 N N . ALA A 1 99 ? 6.745 3.624 6.830 1.00 93.38 99 ALA A N 1
ATOM 774 C CA . ALA A 1 99 ? 7.601 2.471 7.079 1.00 93.38 99 ALA A CA 1
ATOM 775 C C . ALA A 1 99 ? 7.477 1.998 8.537 1.00 93.38 99 ALA A C 1
ATOM 777 O O . ALA A 1 99 ? 7.112 2.770 9.429 1.00 93.38 99 ALA A O 1
ATOM 778 N N . TYR A 1 100 ? 7.830 0.740 8.784 1.00 95.38 100 TYR A N 1
ATOM 779 C CA . TYR A 1 100 ? 7.729 0.102 10.092 1.00 95.38 100 TYR A CA 1
ATOM 780 C C . TYR A 1 100 ? 9.049 -0.511 10.529 1.00 95.38 100 TYR A C 1
ATOM 782 O O . TYR A 1 100 ? 9.634 -1.331 9.821 1.00 95.38 100 TYR A O 1
ATOM 790 N N . ARG A 1 101 ? 9.459 -0.201 11.761 1.00 93.44 101 ARG A N 1
ATOM 791 C CA . ARG A 1 101 ? 10.447 -0.994 12.492 1.00 93.44 101 ARG A CA 1
ATOM 792 C C . ARG A 1 101 ? 9.718 -2.035 13.334 1.00 93.44 101 ARG A C 1
ATOM 794 O O . ARG A 1 101 ? 8.892 -1.688 14.180 1.00 93.44 101 ARG A O 1
ATOM 801 N N . THR A 1 102 ? 10.056 -3.300 13.109 1.00 90.88 102 THR A N 1
ATOM 802 C CA . THR A 1 102 ? 9.397 -4.451 13.731 1.00 90.88 102 THR A CA 1
ATOM 803 C C . THR A 1 102 ? 10.398 -5.546 14.093 1.00 90.88 102 THR A C 1
ATOM 805 O O . THR A 1 102 ? 11.459 -5.655 13.480 1.00 90.88 102 THR A O 1
ATOM 808 N N . SER A 1 103 ? 10.040 -6.381 15.068 1.00 87.50 103 SER A N 1
ATOM 809 C CA . SER A 1 103 ? 10.665 -7.686 15.316 1.00 87.50 103 SER A CA 1
ATOM 810 C C . SER A 1 103 ? 10.037 -8.814 14.481 1.00 87.50 103 SER A C 1
ATOM 812 O O . SER A 1 103 ? 10.605 -9.901 14.411 1.00 87.50 103 SER A O 1
ATOM 814 N N . LEU A 1 104 ? 8.880 -8.572 13.850 1.00 93.69 104 LEU A N 1
ATOM 815 C CA . LEU A 1 104 ? 8.078 -9.553 13.120 1.00 93.69 104 LEU A CA 1
ATOM 816 C C . LEU A 1 104 ? 7.621 -8.994 11.769 1.00 93.69 104 LEU A C 1
ATOM 818 O O . LEU A 1 104 ? 6.568 -8.364 11.669 1.00 93.69 104 LEU A O 1
ATOM 822 N N . SER A 1 105 ? 8.356 -9.299 10.699 1.00 91.94 105 SER A N 1
ATOM 823 C CA . SER A 1 105 ? 8.060 -8.789 9.350 1.00 91.94 105 SER A CA 1
ATOM 824 C C . SER A 1 105 ? 6.619 -9.059 8.903 1.00 91.94 105 SER A C 1
ATOM 826 O O . SER A 1 105 ? 5.977 -8.168 8.364 1.00 91.94 105 SER A O 1
ATOM 828 N N . MET A 1 106 ? 6.057 -10.237 9.210 1.00 93.31 106 MET A N 1
ATOM 829 C CA . MET A 1 106 ? 4.659 -10.567 8.880 1.00 93.31 106 MET A CA 1
ATOM 830 C C . MET A 1 106 ? 3.640 -9.615 9.522 1.00 93.31 106 MET A C 1
ATOM 832 O O . MET A 1 106 ? 2.620 -9.311 8.909 1.00 93.31 106 MET A O 1
ATOM 836 N N . ARG A 1 107 ? 3.902 -9.128 10.743 1.00 95.94 107 ARG A N 1
ATOM 837 C CA . ARG A 1 107 ? 3.027 -8.151 11.402 1.00 95.94 107 ARG A CA 1
ATOM 838 C C . ARG A 1 107 ? 3.122 -6.792 10.716 1.00 95.94 107 ARG A C 1
ATOM 840 O O . ARG A 1 107 ? 2.086 -6.197 10.432 1.00 95.94 107 ARG A O 1
ATOM 847 N N . ALA A 1 108 ? 4.338 -6.335 10.419 1.00 95.62 108 ALA A N 1
ATOM 848 C CA . ALA A 1 108 ? 4.536 -5.073 9.718 1.00 95.62 108 ALA A CA 1
ATOM 849 C C . ALA A 1 108 ? 3.919 -5.086 8.315 1.00 95.62 108 ALA A C 1
ATOM 851 O O . ALA A 1 108 ? 3.261 -4.117 7.954 1.00 95.62 108 ALA A O 1
ATOM 852 N N . TYR A 1 109 ? 4.050 -6.180 7.557 1.00 94.38 109 TYR A N 1
ATOM 853 C CA . TYR A 1 109 ? 3.402 -6.295 6.249 1.00 94.38 109 TYR A CA 1
ATOM 854 C C . TYR A 1 109 ? 1.882 -6.213 6.360 1.00 94.38 109 TYR A C 1
ATOM 856 O O . TYR A 1 109 ? 1.278 -5.423 5.645 1.00 94.38 109 TYR A O 1
ATOM 864 N N . TRP A 1 110 ? 1.267 -6.912 7.318 1.00 96.00 110 TRP A N 1
ATOM 865 C CA . TRP A 1 110 ? -0.176 -6.785 7.537 1.00 96.00 110 TRP A CA 1
ATOM 866 C C . TRP A 1 110 ? -0.580 -5.344 7.893 1.00 96.00 110 TRP A C 1
ATOM 868 O O . TRP A 1 110 ? -1.580 -4.835 7.395 1.00 96.00 110 TRP A O 1
ATOM 878 N N . TYR A 1 111 ? 0.203 -4.651 8.727 1.00 97.06 111 TYR A N 1
ATOM 879 C CA . TYR A 1 111 ? -0.026 -3.237 9.045 1.00 97.06 111 TYR A CA 1
ATOM 880 C C . TYR A 1 111 ? 0.093 -2.316 7.832 1.00 97.06 111 TYR A C 1
ATOM 882 O O . TYR A 1 111 ? -0.751 -1.438 7.663 1.00 97.06 111 TYR A O 1
ATOM 890 N N . MET A 1 112 ? 1.101 -2.529 6.991 1.00 95.75 112 MET A N 1
ATOM 891 C CA . MET A 1 112 ? 1.267 -1.801 5.736 1.00 95.75 112 MET A CA 1
ATOM 892 C C . MET A 1 112 ? 0.085 -2.056 4.796 1.00 95.75 112 MET A C 1
ATOM 894 O O . MET A 1 112 ? -0.473 -1.102 4.268 1.00 95.75 112 MET A O 1
ATOM 898 N N . GLU A 1 113 ? -0.376 -3.303 4.669 1.00 94.56 113 GLU A N 1
ATOM 899 C CA . GLU A 1 113 ? -1.576 -3.636 3.893 1.00 94.56 113 GLU A CA 1
ATOM 900 C C . GLU A 1 113 ? -2.812 -2.886 4.402 1.00 94.56 113 GLU A C 1
ATOM 902 O O . GLU A 1 113 ? -3.599 -2.404 3.591 1.00 94.56 113 GLU A O 1
ATOM 907 N N . GLN A 1 114 ? -2.983 -2.752 5.726 1.00 95.56 114 GLN A N 1
ATOM 908 C CA . GLN A 1 114 ? -4.094 -1.977 6.295 1.00 95.56 114 GLN A CA 1
ATOM 909 C C . GLN A 1 114 ? -3.990 -0.481 5.977 1.00 95.56 114 GLN A C 1
ATOM 911 O O . GLN A 1 114 ? -5.002 0.161 5.693 1.00 95.56 114 GLN A O 1
ATOM 916 N N . ASP A 1 115 ? -2.783 0.082 6.034 1.00 94.75 115 ASP A N 1
ATOM 917 C CA . ASP A 1 115 ? -2.545 1.487 5.701 1.00 94.75 115 ASP A CA 1
ATOM 918 C C . ASP A 1 115 ? -2.854 1.781 4.220 1.00 94.75 115 ASP A C 1
ATOM 920 O O . ASP A 1 115 ? -3.421 2.833 3.904 1.00 94.75 115 ASP A O 1
ATOM 924 N N . ASP A 1 116 ? -2.534 0.824 3.345 1.00 94.31 116 ASP A N 1
ATOM 925 C CA . ASP A 1 116 ? -2.591 0.942 1.884 1.00 94.31 116 ASP A CA 1
ATOM 926 C C . ASP A 1 116 ? -3.970 0.602 1.284 1.00 94.31 116 ASP A C 1
ATOM 928 O O . ASP A 1 116 ? -4.176 0.752 0.068 1.00 94.31 116 ASP A O 1
ATOM 932 N N . LEU A 1 117 ? -4.924 0.148 2.111 1.00 94.12 117 LEU A N 1
ATOM 933 C CA . LEU A 1 117 ? -6.294 -0.131 1.678 1.00 94.12 117 LEU A CA 1
ATOM 934 C C . LEU A 1 117 ? -6.898 1.094 0.973 1.00 94.12 117 LEU A C 1
ATOM 936 O O . LEU A 1 117 ? -6.783 2.233 1.431 1.00 94.12 117 LEU A O 1
ATOM 940 N N . THR A 1 118 ? -7.605 0.847 -0.129 1.00 93.69 118 THR A N 1
ATOM 941 C CA . THR A 1 118 ? -8.449 1.876 -0.756 1.00 93.69 118 THR A CA 1
ATOM 942 C C . THR A 1 118 ? -9.579 2.271 0.190 1.00 93.69 118 THR A C 1
ATOM 944 O O . THR A 1 118 ? -10.019 1.439 0.987 1.00 93.69 118 THR A O 1
ATOM 947 N N . LEU A 1 119 ? -10.108 3.493 0.070 1.00 93.25 119 LEU A N 1
ATOM 948 C CA . LEU A 1 119 ? -11.279 3.920 0.848 1.00 93.25 119 LEU A CA 1
ATOM 949 C C . LEU A 1 119 ? -12.430 2.902 0.787 1.00 93.25 119 LEU A C 1
ATOM 951 O O . LEU A 1 119 ? -12.965 2.506 1.816 1.00 93.25 119 LEU A O 1
ATOM 955 N N . GLY A 1 120 ? -12.747 2.385 -0.404 1.00 94.88 120 GLY A N 1
ATOM 956 C CA . GLY A 1 120 ? -13.779 1.358 -0.565 1.00 94.88 120 GLY A CA 1
ATOM 957 C C . GLY A 1 120 ? -13.475 0.061 0.196 1.00 94.88 120 GLY A C 1
ATOM 958 O O . GLY A 1 120 ? -14.367 -0.512 0.820 1.00 94.88 120 GLY A O 1
ATOM 959 N N . ALA A 1 121 ? -12.218 -0.394 0.198 1.00 95.81 121 ALA A N 1
ATOM 960 C CA . ALA A 1 121 ? -11.817 -1.586 0.944 1.00 95.81 121 ALA A CA 1
ATOM 961 C C . ALA A 1 121 ? -11.824 -1.357 2.466 1.00 95.81 121 ALA A C 1
ATOM 963 O O . ALA A 1 121 ? -12.244 -2.250 3.205 1.00 95.81 121 ALA A O 1
ATOM 964 N N . LYS A 1 122 ? -11.422 -0.164 2.928 1.00 95.56 122 LYS A N 1
ATOM 965 C CA . LYS A 1 122 ? -11.524 0.255 4.337 1.00 95.56 122 LYS A CA 1
ATOM 966 C C . LYS A 1 122 ? -12.979 0.271 4.793 1.00 95.56 122 LYS A C 1
ATOM 968 O O . LYS A 1 122 ? -13.320 -0.425 5.746 1.00 95.56 122 LYS A O 1
ATOM 973 N N . ASN A 1 123 ? -13.846 0.953 4.048 1.00 96.81 123 ASN A N 1
ATOM 974 C CA . ASN A 1 123 ? -15.283 1.029 4.309 1.00 96.81 123 ASN A CA 1
ATOM 975 C C . ASN A 1 123 ? -15.927 -0.364 4.348 1.00 96.81 123 ASN A C 1
ATOM 977 O O . ASN A 1 123 ? -16.682 -0.678 5.266 1.00 96.81 123 ASN A O 1
ATOM 981 N N . ALA A 1 124 ? -15.571 -1.246 3.408 1.00 97.06 124 ALA A N 1
ATOM 982 C CA . ALA A 1 124 ? -16.060 -2.622 3.396 1.00 97.06 124 ALA A CA 1
ATOM 983 C C . ALA A 1 124 ? -15.555 -3.455 4.589 1.00 97.06 124 ALA A C 1
ATOM 985 O O . ALA A 1 124 ? -16.268 -4.338 5.065 1.00 97.06 124 ALA A O 1
ATOM 986 N N . GLN A 1 125 ? -14.331 -3.218 5.069 1.00 97.19 125 GLN A N 1
ATOM 987 C CA . GLN A 1 125 ? -13.814 -3.870 6.274 1.00 97.19 125 GLN A CA 1
ATOM 988 C C . GLN A 1 125 ? -14.523 -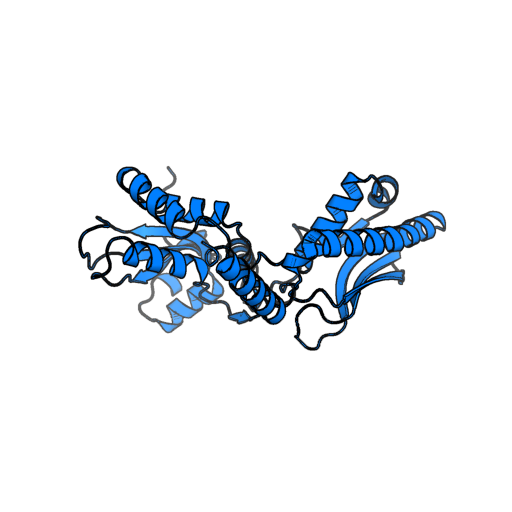3.355 7.532 1.00 97.19 125 GLN A C 1
ATOM 990 O O . GLN A 1 125 ? -14.898 -4.165 8.378 1.00 97.19 125 GLN A O 1
ATOM 995 N N . PHE A 1 126 ? -14.732 -2.042 7.634 1.00 98.06 126 PHE A N 1
ATOM 996 C CA . PHE A 1 126 ? -15.440 -1.408 8.742 1.00 98.06 126 PHE A CA 1
ATOM 997 C C . PHE A 1 126 ? -16.882 -1.910 8.842 1.00 98.06 126 PHE A C 1
ATOM 999 O O . PHE A 1 126 ? -17.296 -2.376 9.899 1.00 98.06 126 PHE A O 1
ATOM 1006 N N . LEU A 1 127 ? -17.613 -1.931 7.724 1.00 98.06 127 LEU A N 1
ATOM 1007 C CA . LEU A 1 127 ? -18.995 -2.408 7.670 1.00 98.06 127 LEU A CA 1
ATOM 1008 C C . LEU A 1 127 ? -19.146 -3.853 8.177 1.00 98.06 127 LEU A C 1
ATOM 1010 O O . LEU A 1 127 ? -20.095 -4.174 8.888 1.00 98.06 127 LEU A O 1
ATOM 1014 N N . LYS A 1 128 ? -18.175 -4.722 7.868 1.00 97.50 128 LYS A N 1
ATOM 1015 C CA . LYS A 1 128 ? -18.168 -6.134 8.292 1.00 97.50 128 LYS A CA 1
ATOM 1016 C C . LYS A 1 128 ? -18.024 -6.342 9.801 1.00 97.50 128 LYS A C 1
ATOM 1018 O O . LYS A 1 128 ? -18.200 -7.472 10.250 1.00 97.50 128 LYS A O 1
ATOM 1023 N N . LEU A 1 129 ? -17.689 -5.307 10.573 1.00 97.44 129 LEU A N 1
ATOM 1024 C CA . LEU A 1 129 ? -17.639 -5.401 12.033 1.00 97.44 129 LEU A CA 1
ATOM 1025 C C . LEU A 1 129 ? -19.017 -5.449 12.685 1.00 97.44 129 LEU A C 1
ATOM 1027 O O . LEU A 1 129 ? -19.128 -5.907 13.820 1.00 97.44 129 LEU A O 1
ATOM 1031 N N . PHE A 1 130 ? -20.039 -4.958 11.991 1.00 97.94 130 PHE A N 1
ATOM 1032 C CA . PHE A 1 130 ? -21.359 -4.744 12.559 1.00 97.94 130 PHE A CA 1
ATOM 1033 C C . PHE A 1 130 ? -22.308 -5.894 12.214 1.00 97.94 130 PHE A C 1
ATOM 1035 O O . PHE A 1 130 ? -22.211 -6.518 11.148 1.00 97.94 130 PHE A O 1
ATOM 1042 N N . HIS A 1 131 ? -23.233 -6.171 13.132 1.00 96.88 131 HIS A N 1
ATOM 1043 C CA . HIS A 1 131 ? -24.342 -7.095 12.938 1.00 96.88 131 HIS A CA 1
ATOM 1044 C C . HIS A 1 131 ? -25.184 -6.672 11.727 1.00 96.88 131 HIS A C 1
ATOM 1046 O O . HIS A 1 131 ? -25.271 -5.490 11.396 1.00 96.88 131 HIS A O 1
ATOM 1052 N N . ALA A 1 132 ? -25.808 -7.640 11.054 1.00 96.88 132 ALA A N 1
ATOM 1053 C CA . ALA A 1 132 ? -26.510 -7.401 9.791 1.00 96.88 132 ALA A CA 1
ATOM 1054 C C . ALA A 1 132 ? -27.650 -6.376 9.929 1.00 96.88 132 ALA A C 1
ATOM 1056 O O . ALA A 1 132 ? -27.896 -5.597 9.013 1.00 96.88 132 ALA A O 1
ATOM 1057 N N . GLU A 1 133 ? -28.316 -6.356 11.082 1.00 96.38 133 GLU A N 1
ATOM 1058 C CA . GLU A 1 133 ? -29.365 -5.402 11.438 1.00 96.38 133 GLU A CA 1
ATOM 1059 C C . GLU A 1 133 ? -28.877 -3.947 11.537 1.00 96.38 133 GLU A C 1
ATOM 1061 O O . GLU A 1 133 ? -29.648 -3.033 11.251 1.00 96.38 133 GLU A O 1
ATOM 1066 N N . ASP A 1 134 ? -27.604 -3.729 11.872 1.00 97.19 134 ASP A N 1
ATOM 1067 C CA . ASP A 1 134 ? -27.018 -2.398 12.052 1.00 97.19 134 ASP A CA 1
ATOM 1068 C C . ASP A 1 134 ? -26.292 -1.887 10.799 1.00 97.19 134 ASP A C 1
ATOM 1070 O O . ASP A 1 134 ? -26.045 -0.686 10.666 1.00 97.19 134 ASP A O 1
ATOM 1074 N N . GLN A 1 135 ? -25.962 -2.775 9.854 1.00 97.38 135 GLN A N 1
ATOM 1075 C CA . GLN A 1 135 ? -25.176 -2.434 8.662 1.00 97.38 135 GLN A CA 1
ATOM 1076 C C . GLN A 1 135 ? -25.801 -1.304 7.835 1.00 97.38 135 GLN A C 1
ATOM 1078 O O . GLN A 1 135 ? -25.067 -0.456 7.341 1.00 97.38 135 GLN A O 1
ATOM 1083 N N . GLY A 1 136 ? -27.134 -1.212 7.756 1.00 97.50 136 GLY A N 1
ATOM 1084 C CA . GLY A 1 136 ? -27.798 -0.119 7.034 1.00 97.50 136 GLY A CA 1
ATOM 1085 C C . GLY A 1 136 ? -27.543 1.269 7.640 1.00 97.50 136 GLY A C 1
ATOM 1086 O O . GLY A 1 136 ? -27.369 2.239 6.906 1.00 97.50 136 GLY A O 1
ATOM 1087 N N . VAL A 1 137 ? -27.465 1.372 8.973 1.00 96.62 137 VAL A N 1
ATOM 1088 C CA . VAL A 1 137 ? -27.128 2.631 9.668 1.00 96.62 137 VAL A CA 1
ATOM 1089 C C . VAL A 1 137 ? -25.666 3.002 9.418 1.00 96.62 137 VAL A C 1
ATOM 1091 O O . VAL A 1 137 ? -25.335 4.168 9.211 1.00 96.62 137 VAL A O 1
ATOM 1094 N N . VAL A 1 138 ? -24.788 1.999 9.409 1.00 97.81 138 VAL A N 1
ATOM 1095 C CA . VAL A 1 138 ? -23.355 2.186 9.172 1.00 97.81 138 VAL A CA 1
ATOM 1096 C C . VAL A 1 138 ? -23.077 2.586 7.722 1.00 97.81 138 VAL A C 1
ATOM 1098 O O . VAL A 1 138 ? -22.267 3.478 7.492 1.00 97.81 138 VAL A O 1
ATOM 1101 N N . GLU A 1 139 ? -23.756 1.985 6.744 1.00 97.81 139 GLU A N 1
ATOM 1102 C CA . GLU A 1 139 ? -23.653 2.364 5.329 1.00 97.81 139 GLU A CA 1
ATOM 1103 C C . GLU A 1 139 ? -24.085 3.813 5.089 1.00 97.81 139 GLU A C 1
ATOM 1105 O O . GLU A 1 139 ? -23.374 4.552 4.404 1.00 97.81 139 GLU A O 1
ATOM 1110 N N . ASP A 1 140 ? -25.205 4.241 5.687 1.00 97.56 140 ASP A N 1
ATOM 1111 C CA . ASP A 1 140 ? -25.643 5.639 5.629 1.00 97.56 140 ASP A CA 1
ATOM 1112 C C . ASP A 1 140 ? -24.555 6.569 6.178 1.00 97.56 140 ASP A C 1
ATOM 1114 O O . ASP A 1 140 ? -24.143 7.517 5.506 1.00 97.56 140 ASP A O 1
ATOM 1118 N N . TRP A 1 141 ? -24.013 6.250 7.354 1.00 97.75 141 TRP A N 1
ATOM 1119 C CA . TRP A 1 141 ? -22.936 7.026 7.959 1.00 97.75 141 TRP A CA 1
ATOM 1120 C C . TRP A 1 141 ? -21.674 7.081 7.083 1.00 97.75 141 TRP A C 1
ATOM 1122 O O . TRP A 1 141 ? -21.147 8.170 6.848 1.00 97.75 141 TRP A O 1
ATOM 1132 N N . ILE A 1 142 ? -21.227 5.950 6.522 1.00 97.06 142 ILE A N 1
ATOM 1133 C CA . ILE A 1 142 ? -20.095 5.902 5.580 1.00 97.06 142 ILE A CA 1
ATOM 1134 C C . ILE A 1 142 ? -20.366 6.821 4.384 1.00 97.06 142 ILE A C 1
ATOM 1136 O O . ILE A 1 142 ? -19.493 7.591 3.991 1.00 97.06 142 ILE A O 1
ATOM 1140 N N . SER A 1 143 ? -21.573 6.781 3.816 1.00 95.62 143 SER A N 1
ATOM 1141 C CA . SER A 1 143 ? -21.926 7.600 2.651 1.00 95.62 143 SER A CA 1
ATOM 1142 C C . SER A 1 143 ? -21.952 9.104 2.946 1.00 95.62 143 SER A C 1
ATOM 1144 O O . SER A 1 143 ? -21.711 9.911 2.051 1.00 95.62 143 SER A O 1
ATOM 1146 N N . ARG A 1 144 ? -22.214 9.498 4.199 1.00 95.25 144 ARG A N 1
ATOM 1147 C CA . ARG A 1 144 ? -22.200 10.902 4.631 1.00 95.25 144 ARG A CA 1
ATOM 1148 C C . ARG A 1 144 ? -20.801 11.392 4.993 1.00 95.25 144 ARG A C 1
ATOM 1150 O O . ARG A 1 144 ? -20.467 12.535 4.693 1.00 95.25 144 ARG A O 1
ATOM 1157 N N . CYS A 1 145 ? -20.013 10.559 5.670 1.00 93.50 145 CYS A N 1
ATOM 1158 C CA . CYS A 1 145 ? -18.769 10.974 6.323 1.00 93.50 145 CYS A CA 1
ATOM 1159 C C . CYS A 1 145 ? -17.499 10.538 5.578 1.00 93.50 145 CYS A C 1
ATOM 1161 O O . CYS A 1 145 ? -16.496 11.241 5.642 1.00 93.50 145 CYS A O 1
ATOM 1163 N N . HIS A 1 146 ? -17.543 9.419 4.850 1.00 90.94 146 HIS A N 1
ATOM 1164 C CA . HIS A 1 146 ? -16.379 8.741 4.259 1.00 90.94 146 HIS A CA 1
ATOM 1165 C C . HIS A 1 146 ? -16.637 8.322 2.798 1.00 90.94 146 HIS A C 1
ATOM 1167 O O . HIS A 1 146 ? -16.258 7.229 2.368 1.00 90.94 146 HIS A O 1
ATOM 1173 N N . ALA A 1 147 ? -17.311 9.188 2.029 1.00 88.56 147 ALA A N 1
ATOM 1174 C CA . ALA A 1 147 ? -17.647 8.946 0.620 1.00 88.56 147 ALA A CA 1
ATOM 1175 C C . ALA A 1 147 ? -16.475 9.168 -0.348 1.00 88.56 147 ALA A C 1
ATOM 1177 O O . ALA A 1 147 ? -16.383 8.491 -1.372 1.00 88.56 147 ALA A O 1
ATOM 1178 N N . GLU A 1 148 ? -15.584 10.107 -0.031 1.00 89.31 148 GLU A N 1
ATOM 1179 C CA . GLU A 1 148 ? -14.458 10.493 -0.881 1.00 89.31 148 GLU A CA 1
ATOM 1180 C C . GLU A 1 148 ? -13.170 10.600 -0.062 1.00 89.31 148 GLU A C 1
ATOM 1182 O O . GLU A 1 148 ? -13.188 10.954 1.118 1.00 89.31 148 GLU A O 1
ATOM 1187 N N . GLU A 1 149 ? -12.032 10.294 -0.692 1.00 87.19 149 GLU A N 1
ATOM 1188 C CA . GLU A 1 149 ? -10.729 10.466 -0.051 1.00 87.19 149 GLU A CA 1
ATOM 1189 C C . GLU A 1 149 ? -10.421 11.964 0.117 1.00 87.19 149 GLU A C 1
ATOM 1191 O O . GLU A 1 149 ? -10.632 12.744 -0.819 1.00 87.19 149 GLU A O 1
ATOM 1196 N N . PRO A 1 150 ? -9.869 12.395 1.267 1.00 89.75 150 PRO A N 1
ATOM 1197 C CA . PRO A 1 150 ? -9.460 13.781 1.433 1.00 89.75 150 PRO A CA 1
ATOM 1198 C C . PRO A 1 150 ? -8.421 14.179 0.378 1.00 89.75 150 PRO A C 1
ATOM 1200 O O . PRO A 1 150 ? -7.367 13.551 0.268 1.00 89.75 150 PRO A O 1
ATOM 1203 N N . TYR A 1 151 ? -8.666 15.282 -0.337 1.00 92.00 151 TYR A N 1
ATOM 1204 C CA . TYR A 1 151 ? -7.766 15.784 -1.388 1.00 92.00 151 TYR A CA 1
ATOM 1205 C C . TYR A 1 151 ? -6.305 15.922 -0.919 1.00 92.00 151 TYR A C 1
ATOM 1207 O O . TYR A 1 151 ? -5.369 15.607 -1.642 1.00 92.00 151 TYR A O 1
ATOM 1215 N N . THR A 1 152 ? -6.086 16.367 0.322 1.00 93.94 152 THR A N 1
ATOM 1216 C CA . THR A 1 152 ? -4.745 16.605 0.885 1.00 93.94 152 THR A CA 1
ATOM 1217 C C . THR A 1 152 ? -4.057 15.355 1.435 1.00 93.94 152 THR A C 1
ATOM 1219 O O . THR A 1 152 ? -2.888 15.426 1.829 1.00 93.94 152 THR A O 1
ATOM 1222 N N . ALA A 1 153 ? -4.746 14.214 1.453 1.00 90.50 153 ALA A N 1
ATOM 1223 C CA . ALA A 1 153 ? -4.231 12.933 1.921 1.00 90.50 153 ALA A CA 1
ATOM 1224 C C . ALA A 1 153 ? -4.475 11.830 0.874 1.00 90.50 153 ALA A C 1
ATOM 1226 O O . ALA A 1 153 ? -5.145 10.841 1.172 1.00 90.50 153 ALA A O 1
ATOM 1227 N N . PRO A 1 154 ? -3.937 11.975 -0.354 1.00 92.75 154 PRO A N 1
ATOM 1228 C CA . PRO A 1 154 ? -4.111 10.958 -1.376 1.00 92.75 154 PRO A CA 1
ATOM 1229 C C . PRO A 1 154 ? -3.421 9.666 -0.966 1.00 92.75 154 PRO A C 1
ATOM 1231 O O . PRO A 1 154 ? -2.386 9.686 -0.287 1.00 92.75 154 PRO A O 1
ATOM 1234 N N . ARG A 1 155 ? -3.933 8.544 -1.473 1.00 91.94 155 ARG A N 1
ATOM 1235 C CA . ARG A 1 155 ? -3.233 7.266 -1.388 1.00 91.94 155 ARG A CA 1
ATOM 1236 C C . ARG A 1 155 ? -1.855 7.376 -2.046 1.00 91.94 155 ARG A C 1
ATOM 1238 O O . ARG A 1 155 ? -1.748 7.604 -3.253 1.00 91.94 155 ARG A O 1
ATOM 1245 N N . ARG A 1 156 ? -0.809 7.232 -1.235 1.00 94.81 156 ARG A N 1
ATOM 1246 C CA . ARG A 1 156 ? 0.590 7.292 -1.667 1.00 94.81 156 ARG A CA 1
ATOM 1247 C C . ARG A 1 156 ? 1.045 5.920 -2.136 1.00 94.81 156 ARG A C 1
ATOM 1249 O O . ARG A 1 156 ? 0.634 4.904 -1.582 1.00 94.81 156 ARG A O 1
ATOM 1256 N N . ASP A 1 157 ? 1.927 5.902 -3.124 1.00 96.69 157 ASP A N 1
ATOM 1257 C CA . ASP A 1 157 ? 2.599 4.670 -3.515 1.00 96.69 157 ASP A CA 1
ATOM 1258 C C . ASP A 1 157 ? 3.829 4.476 -2.620 1.00 96.69 157 ASP A C 1
ATOM 1260 O O . ASP A 1 157 ? 4.568 5.422 -2.329 1.00 96.69 157 ASP A O 1
ATOM 1264 N N . ARG A 1 158 ? 4.052 3.239 -2.178 1.00 96.50 158 ARG A N 1
ATOM 1265 C CA . ARG A 1 158 ? 5.334 2.818 -1.606 1.00 96.50 158 ARG A CA 1
ATOM 1266 C C . ARG A 1 158 ? 6.389 2.675 -2.700 1.00 96.50 158 ARG A C 1
ATOM 1268 O O . ARG A 1 158 ? 6.060 2.615 -3.888 1.00 96.50 158 ARG A O 1
ATOM 1275 N N . LYS A 1 159 ? 7.660 2.572 -2.312 1.00 96.44 159 LYS A N 1
ATOM 1276 C CA . LYS A 1 159 ? 8.767 2.303 -3.248 1.00 96.44 159 LYS A CA 1
ATOM 1277 C C . LYS A 1 159 ? 8.541 1.011 -4.034 1.00 96.44 159 LYS A C 1
ATOM 1279 O O . LYS A 1 159 ? 8.665 1.020 -5.258 1.00 96.44 159 LYS A O 1
ATOM 1284 N N . SER A 1 160 ? 8.156 -0.066 -3.347 1.00 96.12 160 SER A N 1
ATOM 1285 C CA . SER A 1 160 ? 7.808 -1.347 -3.974 1.00 96.12 160 SER A CA 1
ATOM 1286 C C . SER A 1 160 ? 6.598 -1.216 -4.908 1.00 96.12 160 SER A C 1
ATOM 1288 O O . SER A 1 160 ? 6.635 -1.687 -6.043 1.00 96.12 160 SER A O 1
ATOM 1290 N N . ALA A 1 161 ? 5.558 -0.493 -4.480 1.00 96.56 161 ALA A N 1
ATOM 1291 C CA . ALA A 1 161 ? 4.351 -0.271 -5.273 1.00 96.56 161 ALA A CA 1
ATOM 1292 C C . ALA A 1 161 ? 4.638 0.493 -6.576 1.00 96.56 161 ALA A C 1
ATOM 1294 O O . ALA A 1 161 ? 4.091 0.134 -7.619 1.00 96.56 161 ALA A O 1
ATOM 1295 N N . LEU A 1 162 ? 5.528 1.496 -6.544 1.00 97.94 162 LEU A N 1
ATOM 1296 C CA . LEU A 1 162 ? 5.991 2.175 -7.756 1.00 97.94 162 LEU A CA 1
ATOM 1297 C C . LEU A 1 162 ? 6.680 1.187 -8.705 1.00 97.94 162 LEU A C 1
ATOM 1299 O O . LEU A 1 162 ? 6.349 1.165 -9.889 1.00 97.94 162 LEU A O 1
ATOM 1303 N N . LEU A 1 163 ? 7.602 0.354 -8.206 1.00 98.31 163 LEU A N 1
ATOM 1304 C CA . LEU A 1 163 ? 8.265 -0.653 -9.039 1.00 98.31 163 LEU A CA 1
ATOM 1305 C C . LEU A 1 163 ? 7.242 -1.585 -9.700 1.00 98.31 163 LEU A C 1
ATOM 1307 O O . LEU A 1 163 ? 7.289 -1.786 -10.913 1.00 98.31 163 LEU A O 1
ATOM 1311 N N . TYR A 1 164 ? 6.312 -2.138 -8.921 1.00 97.75 164 TYR A N 1
ATOM 1312 C CA . TYR A 1 164 ? 5.312 -3.070 -9.437 1.00 97.75 164 TYR A CA 1
ATOM 1313 C C . TYR A 1 164 ? 4.418 -2.414 -10.484 1.00 97.75 164 TYR A C 1
ATOM 1315 O O . TYR A 1 164 ? 4.221 -2.983 -11.554 1.00 97.75 164 TYR A O 1
ATOM 1323 N N . ALA A 1 165 ? 3.957 -1.185 -10.245 1.00 97.81 165 ALA A N 1
A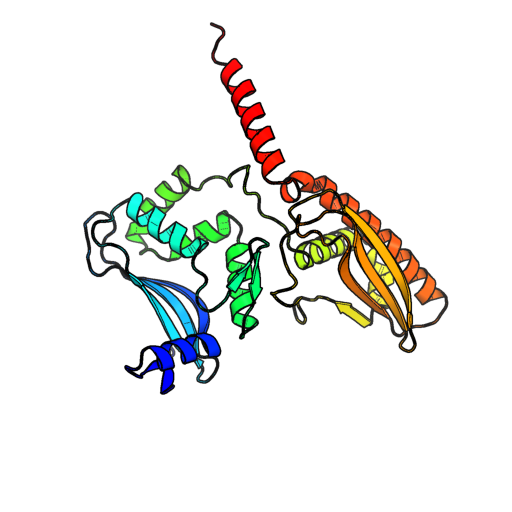TOM 1324 C CA . ALA A 1 165 ? 3.148 -0.457 -11.215 1.00 97.81 165 ALA A CA 1
ATOM 1325 C C . ALA A 1 165 ? 3.905 -0.177 -12.526 1.00 97.81 165 ALA A C 1
ATOM 1327 O O . ALA A 1 165 ? 3.329 -0.275 -13.612 1.00 97.81 165 ALA A O 1
ATOM 1328 N N . VAL A 1 166 ? 5.203 0.128 -12.444 1.00 98.12 166 VAL A N 1
ATOM 1329 C CA . VAL A 1 166 ? 6.074 0.323 -13.612 1.00 98.12 166 VAL A CA 1
ATOM 1330 C C . VAL A 1 166 ? 6.244 -0.970 -14.404 1.00 98.12 166 VAL A C 1
ATOM 1332 O O . VAL A 1 166 ? 6.148 -0.946 -15.633 1.00 98.12 166 VAL A O 1
ATOM 1335 N N . LEU A 1 167 ? 6.461 -2.095 -13.721 1.00 98.38 167 LEU A N 1
ATOM 1336 C CA . LEU A 1 167 ? 6.593 -3.401 -14.362 1.00 98.38 167 LEU A CA 1
ATOM 1337 C C . LEU A 1 167 ? 5.288 -3.846 -15.019 1.00 98.38 167 LEU A C 1
ATOM 1339 O O . LEU A 1 167 ? 5.306 -4.220 -16.188 1.00 98.38 167 LEU A O 1
ATOM 1343 N N . GLU A 1 168 ? 4.155 -3.730 -14.327 1.00 98.12 168 GLU A N 1
ATOM 1344 C CA . GLU A 1 168 ? 2.838 -4.048 -14.888 1.00 98.12 168 GLU A CA 1
ATOM 1345 C C . GLU A 1 168 ? 2.524 -3.199 -16.121 1.00 98.12 168 GLU A C 1
ATOM 1347 O O . GLU A 1 168 ? 2.076 -3.715 -17.147 1.00 98.12 168 GLU A O 1
ATOM 1352 N N . ARG A 1 169 ? 2.839 -1.901 -16.074 1.00 98.25 169 ARG A N 1
ATOM 1353 C CA . ARG A 1 169 ? 2.700 -1.018 -17.234 1.00 98.25 169 ARG A CA 1
ATOM 1354 C C . ARG A 1 169 ? 3.563 -1.484 -18.409 1.00 98.25 169 ARG A C 1
ATOM 1356 O O . ARG A 1 169 ? 3.067 -1.583 -19.531 1.00 98.25 169 ARG A O 1
ATOM 1363 N N . ALA A 1 170 ? 4.836 -1.781 -18.164 1.00 98.38 170 ALA A N 1
ATOM 1364 C CA . ALA A 1 170 ? 5.762 -2.214 -19.205 1.00 98.38 170 ALA A CA 1
ATOM 1365 C C . ALA A 1 170 ? 5.369 -3.581 -19.804 1.00 98.38 170 ALA A C 1
ATOM 1367 O O . ALA A 1 170 ? 5.466 -3.770 -21.020 1.00 98.38 170 ALA A O 1
ATOM 1368 N N . ARG A 1 171 ? 4.849 -4.508 -18.983 1.00 98.12 171 ARG A N 1
ATOM 1369 C CA . ARG A 1 171 ? 4.246 -5.778 -19.431 1.00 98.12 171 ARG A CA 1
ATOM 1370 C C . ARG A 1 171 ? 3.039 -5.542 -20.325 1.00 98.12 171 ARG A C 1
ATOM 1372 O O . ARG A 1 171 ? 2.966 -6.124 -21.404 1.00 98.12 171 ARG A O 1
ATOM 1379 N N . ALA A 1 172 ? 2.123 -4.664 -19.915 1.00 98.12 172 ALA A N 1
ATOM 1380 C CA . ALA A 1 172 ? 0.919 -4.349 -20.680 1.00 98.12 172 ALA A CA 1
ATOM 1381 C C . ALA A 1 172 ? 1.236 -3.730 -22.054 1.00 98.12 172 ALA A C 1
ATOM 1383 O O . ALA A 1 172 ? 0.518 -3.975 -23.023 1.00 98.12 172 ALA A O 1
ATOM 1384 N N . CYS A 1 173 ? 2.334 -2.976 -22.162 1.00 97.31 173 CYS A N 1
ATOM 1385 C CA . CYS A 1 173 ? 2.845 -2.461 -23.436 1.00 97.31 173 CYS A CA 1
ATOM 1386 C C . CYS A 1 173 ? 3.590 -3.513 -24.280 1.00 97.31 173 CYS A C 1
ATOM 1388 O O . CYS A 1 173 ? 3.852 -3.273 -25.456 1.00 97.31 173 CYS A O 1
ATOM 1390 N N . GLY A 1 174 ? 3.912 -4.679 -23.713 1.00 97.94 174 GLY A N 1
ATOM 1391 C CA . GLY A 1 174 ? 4.693 -5.731 -24.367 1.00 97.94 174 GLY A CA 1
ATOM 1392 C C . GLY A 1 174 ? 6.202 -5.470 -24.396 1.00 97.94 174 GLY A C 1
ATOM 1393 O O . GLY A 1 174 ? 6.940 -6.274 -24.965 1.00 97.94 174 GLY A O 1
ATOM 1394 N N . ASP A 1 175 ? 6.676 -4.397 -23.758 1.00 98.00 175 ASP A N 1
ATOM 1395 C CA . ASP A 1 175 ? 8.076 -3.957 -23.818 1.00 98.00 175 ASP A CA 1
ATOM 1396 C C . ASP A 1 175 ? 9.026 -4.917 -23.089 1.00 98.00 175 ASP A C 1
ATOM 1398 O O . ASP A 1 175 ? 10.210 -4.996 -23.410 1.00 98.00 175 ASP A O 1
ATOM 1402 N N . LEU A 1 176 ? 8.503 -5.684 -22.129 1.00 98.00 176 LEU A N 1
ATOM 1403 C CA . LEU A 1 176 ? 9.269 -6.661 -21.353 1.00 98.00 176 LEU A CA 1
ATOM 1404 C C . LEU A 1 176 ? 9.323 -8.061 -21.985 1.00 98.00 176 LEU A C 1
ATOM 1406 O O . LEU A 1 176 ? 10.039 -8.925 -21.483 1.00 98.00 176 LEU A O 1
ATOM 1410 N N . ARG A 1 177 ? 8.630 -8.286 -23.110 1.00 97.88 177 ARG A N 1
ATOM 1411 C CA . ARG A 1 177 ? 8.445 -9.618 -23.713 1.00 97.88 177 ARG A CA 1
ATOM 1412 C C . ARG A 1 177 ? 9.750 -10.347 -24.046 1.00 97.88 177 ARG A C 1
ATOM 1414 O O . ARG A 1 177 ? 9.807 -11.567 -23.929 1.00 97.88 177 ARG A O 1
ATOM 1421 N N . GLU A 1 178 ? 10.772 -9.622 -24.495 1.00 97.00 178 GLU A N 1
ATOM 1422 C CA . GLU A 1 178 ? 12.083 -10.196 -24.840 1.00 97.00 178 GLU A CA 1
ATOM 1423 C C . GLU A 1 178 ? 13.056 -10.222 -23.651 1.00 97.00 178 GLU A C 1
ATOM 1425 O O . GLU A 1 178 ? 14.059 -10.930 -23.694 1.00 97.00 178 GLU A O 1
ATOM 1430 N N . ILE A 1 179 ? 12.755 -9.479 -22.581 1.00 97.56 179 ILE A N 1
ATOM 1431 C CA . ILE A 1 179 ? 13.634 -9.315 -21.418 1.00 97.56 179 ILE A CA 1
ATOM 1432 C C . ILE A 1 179 ? 13.289 -10.325 -20.325 1.00 97.56 179 ILE A C 1
ATOM 1434 O O . ILE A 1 179 ? 14.182 -10.971 -19.789 1.00 97.56 179 ILE A O 1
ATOM 1438 N N . GLU A 1 180 ? 12.009 -10.514 -20.006 1.00 97.06 180 GLU A N 1
ATOM 1439 C CA . GLU A 1 180 ? 11.594 -11.450 -18.952 1.00 97.06 180 GLU A CA 1
ATOM 1440 C C . GLU A 1 180 ? 12.129 -12.876 -19.130 1.00 97.06 180 GLU A C 1
ATOM 1442 O O . GLU A 1 180 ? 12.581 -13.440 -18.137 1.00 97.06 180 GLU A O 1
ATOM 1447 N N . PRO A 1 181 ? 12.185 -13.457 -20.348 1.00 98.00 181 PRO A N 1
ATOM 1448 C CA . PRO A 1 181 ? 12.739 -14.797 -20.534 1.00 98.00 181 PRO A CA 1
ATOM 1449 C C . PRO A 1 181 ? 14.224 -14.933 -20.183 1.00 98.00 181 PRO A C 1
ATOM 1451 O O . PRO A 1 181 ? 14.707 -16.056 -20.053 1.00 98.00 181 PRO A O 1
ATOM 1454 N N . ILE A 1 182 ? 14.964 -13.823 -20.100 1.00 97.56 182 ILE A N 1
ATOM 1455 C CA . ILE A 1 182 ? 16.396 -13.832 -19.782 1.00 97.56 182 ILE A CA 1
ATOM 1456 C C . ILE A 1 182 ? 16.680 -13.451 -18.330 1.00 97.56 182 ILE A C 1
ATOM 1458 O O . ILE A 1 182 ? 17.816 -13.618 -17.890 1.00 97.56 182 ILE A O 1
ATOM 1462 N N . LEU A 1 183 ? 15.694 -12.917 -17.604 1.00 97.38 183 LEU A N 1
ATOM 1463 C CA . LEU A 1 183 ? 15.848 -12.548 -16.203 1.00 97.38 183 LEU A CA 1
ATOM 1464 C C . LEU A 1 183 ? 15.818 -13.801 -15.330 1.00 97.38 183 LEU A C 1
ATOM 1466 O O . LEU A 1 183 ? 14.887 -14.597 -15.398 1.00 97.38 183 LEU A O 1
ATOM 1470 N N . ASP A 1 184 ? 16.817 -13.935 -14.467 1.00 97.31 184 ASP A N 1
ATOM 1471 C CA . ASP A 1 184 ? 16.834 -14.970 -13.435 1.00 97.31 184 ASP A CA 1
ATOM 1472 C C . ASP A 1 184 ? 16.010 -14.533 -12.226 1.00 97.31 184 ASP A C 1
ATOM 1474 O O . ASP A 1 184 ? 15.295 -15.335 -11.632 1.00 97.31 184 ASP A O 1
ATOM 1478 N N . TYR A 1 185 ? 16.090 -13.247 -11.874 1.00 95.88 185 TYR A N 1
ATOM 1479 C CA . TYR A 1 185 ? 15.213 -12.637 -10.884 1.00 95.88 185 TYR A CA 1
ATOM 1480 C C . TYR A 1 185 ? 15.161 -11.117 -11.033 1.00 95.88 185 TYR A C 1
ATOM 1482 O O . TYR A 1 185 ? 16.028 -10.480 -11.642 1.00 95.88 185 TYR A O 1
ATOM 1490 N N . TYR A 1 186 ? 14.160 -10.528 -10.388 1.00 96.75 186 TYR A N 1
ATOM 1491 C CA . TYR A 1 186 ? 14.198 -9.141 -9.957 1.00 96.75 186 TYR A CA 1
ATOM 1492 C C . TYR A 1 186 ? 13.771 -9.062 -8.496 1.00 96.75 186 TYR A C 1
ATOM 1494 O O . TYR A 1 186 ? 13.056 -9.935 -8.018 1.00 96.75 186 TYR A O 1
ATOM 1502 N N . LEU A 1 187 ? 14.233 -8.041 -7.786 1.00 97.00 187 LEU A N 1
ATOM 1503 C CA . LEU A 1 187 ? 13.858 -7.769 -6.407 1.00 97.00 187 LEU A CA 1
ATOM 1504 C C . LEU A 1 187 ? 13.448 -6.303 -6.257 1.00 97.00 187 LEU A C 1
ATOM 1506 O O . LEU A 1 187 ? 14.044 -5.448 -6.919 1.00 97.00 187 LEU A O 1
ATOM 1510 N N . PRO A 1 188 ? 12.485 -6.003 -5.370 1.00 96.75 188 PRO A N 1
ATOM 1511 C CA . PRO A 1 188 ? 11.651 -6.956 -4.619 1.00 96.75 188 PRO A CA 1
ATOM 1512 C C . PRO A 1 188 ? 10.650 -7.732 -5.486 1.00 96.75 188 PRO A C 1
ATOM 1514 O O . PRO A 1 188 ? 10.333 -7.329 -6.605 1.00 96.75 188 PRO A O 1
ATOM 1517 N N . THR A 1 189 ? 10.102 -8.804 -4.915 1.00 94.50 189 THR A N 1
ATOM 1518 C CA . THR A 1 189 ? 8.891 -9.493 -5.393 1.00 94.50 189 THR A CA 1
ATOM 1519 C C . THR A 1 189 ? 7.866 -9.604 -4.263 1.00 94.50 189 THR A C 1
ATOM 1521 O O . THR A 1 189 ? 8.148 -9.252 -3.122 1.00 94.50 189 THR A O 1
ATOM 1524 N N . GLU A 1 190 ? 6.672 -10.129 -4.543 1.00 88.00 190 GLU A N 1
ATOM 1525 C CA . GLU A 1 190 ? 5.705 -10.454 -3.483 1.00 88.00 190 GLU A CA 1
ATOM 1526 C C . GLU A 1 190 ? 6.241 -11.520 -2.511 1.00 88.00 190 GLU A C 1
ATOM 1528 O O . GLU A 1 190 ? 5.914 -11.499 -1.326 1.00 88.00 190 GLU A O 1
ATOM 1533 N N . GLN A 1 191 ? 7.072 -12.449 -2.997 1.00 90.06 191 GLN A N 1
ATOM 1534 C CA . GLN A 1 191 ? 7.669 -13.517 -2.190 1.00 90.06 191 GLN A CA 1
ATOM 1535 C C . GLN A 1 191 ? 8.894 -13.030 -1.407 1.00 90.06 191 GLN A C 1
ATOM 1537 O O . GLN A 1 191 ? 9.149 -13.500 -0.299 1.00 90.06 191 GLN A O 1
ATOM 1542 N N . GLU A 1 192 ? 9.627 -12.073 -1.973 1.00 92.81 192 GLU A N 1
ATOM 1543 C CA . GLU A 1 192 ? 10.795 -11.428 -1.375 1.00 92.81 192 GLU A CA 1
ATOM 1544 C C . GLU A 1 192 ? 10.602 -9.899 -1.376 1.00 92.81 192 GLU A C 1
ATOM 1546 O O . GLU A 1 192 ? 11.219 -9.187 -2.179 1.00 92.81 192 GLU A O 1
ATOM 1551 N N . PRO A 1 193 ? 9.698 -9.383 -0.519 1.00 92.19 193 PRO A N 1
ATOM 1552 C CA . PRO A 1 193 ? 9.372 -7.961 -0.470 1.00 92.19 193 PRO A CA 1
ATOM 1553 C C . PRO A 1 193 ? 10.515 -7.130 0.121 1.00 92.19 193 PRO A C 1
ATOM 1555 O O . PRO A 1 193 ? 11.376 -7.641 0.844 1.00 92.19 193 PRO A O 1
ATOM 1558 N N . LEU A 1 194 ? 10.495 -5.816 -0.141 1.00 92.69 194 LEU A N 1
ATOM 1559 C CA . LEU A 1 194 ? 11.348 -4.876 0.592 1.00 92.69 194 LEU A CA 1
ATOM 1560 C C . LEU A 1 194 ? 11.077 -5.017 2.092 1.00 92.69 194 LEU A C 1
ATOM 1562 O O . LEU A 1 194 ? 9.931 -5.175 2.515 1.00 92.69 194 LEU A O 1
ATOM 1566 N N . SER A 1 195 ? 12.125 -4.869 2.900 1.00 93.19 195 SER A N 1
ATOM 1567 C CA . SER A 1 195 ? 11.951 -4.790 4.344 1.00 93.19 195 SER A CA 1
ATOM 1568 C C . SER A 1 195 ? 11.048 -3.609 4.715 1.00 93.19 195 SER A C 1
ATOM 1570 O O . SER A 1 195 ? 11.105 -2.530 4.116 1.00 93.19 195 SER A O 1
ATOM 1572 N N . SER A 1 196 ? 10.203 -3.810 5.726 1.00 93.31 196 SER A N 1
ATOM 1573 C CA . SER A 1 196 ? 9.170 -2.844 6.118 1.00 93.31 196 SER A CA 1
ATOM 1574 C C . SER A 1 196 ? 9.718 -1.484 6.556 1.00 93.31 196 SER A C 1
ATOM 1576 O O . SER A 1 196 ? 9.001 -0.488 6.515 1.00 93.31 196 SER A O 1
ATOM 1578 N N . ASP A 1 197 ? 10.974 -1.425 6.994 1.00 92.81 197 ASP A N 1
ATOM 1579 C CA . ASP A 1 197 ? 11.673 -0.201 7.386 1.00 92.81 197 ASP A CA 1
ATOM 1580 C C . ASP A 1 197 ? 12.229 0.583 6.189 1.00 92.81 197 ASP A C 1
ATOM 1582 O O . ASP A 1 197 ? 12.489 1.781 6.309 1.00 92.81 197 ASP A O 1
ATOM 1586 N N . MET A 1 198 ? 12.361 -0.068 5.032 1.00 91.31 198 MET A N 1
ATOM 1587 C CA . MET A 1 198 ? 12.850 0.536 3.796 1.00 91.31 198 MET A CA 1
ATOM 1588 C C . MET A 1 198 ? 11.716 0.928 2.845 1.00 91.31 198 MET A C 1
ATOM 1590 O O . MET A 1 198 ? 11.897 1.859 2.056 1.00 91.31 198 MET A O 1
ATOM 1594 N N . ASP A 1 199 ? 10.551 0.276 2.934 1.00 95.19 199 ASP A N 1
ATOM 1595 C CA . ASP A 1 199 ? 9.409 0.474 2.030 1.00 95.19 199 ASP A CA 1
ATOM 1596 C C . ASP A 1 199 ? 8.466 1.618 2.455 1.00 95.19 199 ASP A C 1
ATOM 1598 O O . ASP A 1 199 ? 7.277 1.439 2.749 1.00 95.19 199 ASP A O 1
ATOM 1602 N N . SER A 1 200 ? 9.032 2.823 2.523 1.00 95.12 200 SER A N 1
ATOM 1603 C CA . SER A 1 200 ? 8.300 4.059 2.802 1.00 95.12 200 SER A CA 1
ATOM 1604 C C . SER A 1 200 ? 7.493 4.557 1.598 1.00 95.12 200 SER A C 1
ATOM 1606 O O . SER A 1 200 ? 7.739 4.186 0.446 1.00 95.12 200 SER A O 1
ATOM 1608 N N . TYR A 1 201 ? 6.534 5.437 1.878 1.00 97.19 201 TYR A N 1
ATOM 1609 C CA . TYR A 1 201 ? 5.790 6.180 0.872 1.00 97.19 201 TYR A CA 1
ATOM 1610 C C . TYR A 1 201 ? 6.668 7.170 0.111 1.00 97.19 201 TYR A C 1
ATOM 1612 O O . TYR A 1 201 ? 7.582 7.781 0.664 1.00 97.19 201 TYR A O 1
ATOM 1620 N N . LEU A 1 202 ? 6.306 7.376 -1.151 1.00 97.00 202 LEU A N 1
ATOM 1621 C CA . LEU A 1 202 ? 6.806 8.443 -2.002 1.00 97.00 202 LEU A CA 1
ATOM 1622 C C . LEU A 1 202 ? 5.830 9.622 -1.916 1.00 97.00 202 LEU A C 1
ATOM 1624 O O . LEU A 1 202 ? 4.665 9.514 -2.302 1.00 97.00 202 LEU A O 1
ATOM 1628 N N . THR A 1 203 ? 6.288 10.748 -1.374 1.00 96.31 203 THR A N 1
ATOM 1629 C CA . THR A 1 203 ? 5.448 11.916 -1.058 1.00 96.31 203 THR A CA 1
ATOM 1630 C C . THR A 1 203 ? 5.833 13.176 -1.821 1.00 96.31 203 THR A C 1
ATOM 1632 O O . THR A 1 203 ? 5.171 14.201 -1.654 1.00 96.31 203 THR A O 1
ATOM 1635 N N . ASN A 1 204 ? 6.883 13.112 -2.639 1.00 96.88 204 ASN A N 1
ATOM 1636 C CA . ASN A 1 204 ? 7.360 14.216 -3.459 1.00 96.88 204 ASN A CA 1
ATOM 1637 C C . ASN A 1 204 ? 7.674 13.716 -4.881 1.00 96.88 204 ASN A C 1
ATOM 1639 O O . ASN A 1 204 ? 8.264 12.652 -5.032 1.00 96.88 204 ASN A O 1
ATOM 1643 N N . TYR A 1 205 ? 7.269 14.453 -5.919 1.00 96.81 205 TYR A N 1
ATOM 1644 C CA . TYR A 1 205 ? 7.507 14.114 -7.330 1.00 96.81 205 TYR A CA 1
ATOM 1645 C C . TYR A 1 205 ? 8.841 14.644 -7.869 1.00 96.81 205 TYR A C 1
ATOM 1647 O O . TYR A 1 205 ? 9.171 14.390 -9.025 1.00 96.81 205 TYR A O 1
ATOM 1655 N N . GLN A 1 206 ? 9.597 15.417 -7.083 1.00 97.19 206 GLN A N 1
ATOM 1656 C CA . GLN A 1 206 ? 10.828 16.102 -7.500 1.00 97.19 206 GLN A CA 1
ATOM 1657 C C . GLN A 1 206 ? 12.040 15.154 -7.590 1.00 97.19 206 GLN A C 1
ATOM 1659 O O . GLN A 1 206 ? 13.140 15.471 -7.131 1.00 97.19 206 GLN A O 1
ATOM 1664 N N . PHE A 1 207 ? 11.846 13.991 -8.209 1.00 97.62 207 PHE A N 1
ATOM 1665 C CA . PHE A 1 207 ? 12.869 12.988 -8.473 1.00 97.62 207 PHE A CA 1
ATOM 1666 C C . PHE A 1 207 ? 12.850 12.541 -9.940 1.00 97.62 207 PHE A C 1
ATOM 1668 O O . PHE A 1 207 ? 11.890 12.747 -10.679 1.00 97.62 207 PHE A O 1
ATOM 1675 N N . SER A 1 208 ? 13.938 11.912 -10.369 1.00 97.69 208 SER A N 1
ATOM 1676 C CA . SER A 1 208 ? 14.109 11.288 -11.680 1.00 97.69 208 SER A CA 1
ATOM 1677 C C . SER A 1 208 ? 14.376 9.796 -11.527 1.00 97.69 208 SER A C 1
ATOM 1679 O O . SER A 1 208 ? 14.981 9.367 -10.548 1.00 97.69 208 SER A O 1
ATOM 1681 N N . ALA A 1 209 ? 13.947 9.003 -12.506 1.00 98.06 209 ALA A N 1
ATOM 1682 C CA . ALA A 1 209 ? 14.280 7.586 -12.581 1.00 98.06 209 ALA A CA 1
ATOM 1683 C C . ALA A 1 209 ? 15.643 7.405 -13.258 1.00 98.06 209 ALA A C 1
ATOM 1685 O O . ALA A 1 209 ? 15.862 7.925 -14.351 1.00 98.06 209 ALA A O 1
ATOM 1686 N N . ILE A 1 210 ? 16.535 6.648 -12.627 1.00 98.19 210 ILE A N 1
ATOM 1687 C CA . ILE A 1 210 ? 17.881 6.353 -13.112 1.00 98.19 210 ILE A CA 1
ATOM 1688 C C . ILE A 1 210 ? 18.064 4.839 -13.114 1.00 98.19 210 ILE A C 1
ATOM 1690 O O . ILE A 1 210 ? 18.039 4.210 -12.058 1.00 98.19 210 ILE A O 1
ATOM 1694 N N . ALA A 1 211 ? 18.295 4.253 -14.286 1.00 98.25 211 ALA A N 1
ATOM 1695 C CA . ALA A 1 211 ? 18.616 2.837 -14.410 1.00 98.25 211 ALA A CA 1
ATOM 1696 C C . ALA A 1 211 ? 20.092 2.653 -14.781 1.00 98.25 211 ALA A C 1
ATOM 1698 O O . ALA A 1 211 ? 20.565 3.231 -15.761 1.00 98.25 211 ALA A O 1
ATOM 1699 N N . ASN A 1 212 ? 20.821 1.854 -14.000 1.00 97.31 212 ASN A N 1
ATOM 1700 C CA . ASN A 1 212 ? 22.248 1.609 -14.207 1.00 97.31 212 ASN A CA 1
ATOM 1701 C C . ASN A 1 212 ? 22.494 0.134 -14.490 1.00 97.31 212 ASN A C 1
ATOM 1703 O O . ASN A 1 212 ? 22.109 -0.718 -13.695 1.00 97.31 212 ASN A O 1
ATOM 1707 N N . ILE A 1 213 ? 23.177 -0.147 -15.597 1.00 96.62 213 ILE A N 1
ATOM 1708 C CA . ILE A 1 213 ? 23.657 -1.487 -15.925 1.00 96.62 213 ILE A CA 1
ATOM 1709 C C . ILE A 1 213 ? 25.043 -1.707 -15.312 1.00 96.62 213 ILE A C 1
ATOM 1711 O O . ILE A 1 213 ? 25.903 -0.826 -15.374 1.00 96.62 213 ILE A O 1
ATOM 1715 N N . SER A 1 214 ? 25.280 -2.887 -14.750 1.00 95.94 214 SER A N 1
ATOM 1716 C CA . SER A 1 214 ? 26.598 -3.299 -14.271 1.00 95.94 214 SER A CA 1
ATOM 1717 C C . SER A 1 214 ? 26.901 -4.753 -14.631 1.00 95.94 214 SER A C 1
ATOM 1719 O O . SER A 1 214 ? 26.010 -5.597 -14.710 1.00 95.94 214 SER A O 1
ATOM 1721 N N . TYR A 1 215 ? 28.181 -5.035 -14.884 1.00 93.75 215 TYR A N 1
ATOM 1722 C CA . TYR A 1 215 ? 28.685 -6.375 -15.178 1.00 93.75 215 TYR A CA 1
ATOM 1723 C C . TYR A 1 215 ? 29.373 -6.912 -13.924 1.00 93.75 215 TYR A C 1
ATOM 1725 O O . TYR A 1 215 ? 30.453 -6.447 -13.556 1.00 93.75 215 TYR A O 1
ATOM 1733 N N . GLY A 1 216 ? 28.719 -7.852 -13.248 1.00 85.69 216 GLY A N 1
ATOM 1734 C CA . GLY A 1 216 ? 29.249 -8.530 -12.070 1.00 85.69 216 GLY A CA 1
ATOM 1735 C C . GLY A 1 216 ? 29.923 -9.856 -12.420 1.00 85.69 216 GLY A C 1
ATOM 1736 O O . GLY A 1 216 ? 29.866 -10.332 -13.552 1.00 85.69 216 GLY A O 1
ATOM 1737 N N . CYS A 1 217 ? 30.531 -10.500 -11.422 1.00 83.62 217 CYS A N 1
ATOM 1738 C CA . CYS A 1 217 ? 31.106 -11.841 -11.587 1.00 83.62 217 CYS A CA 1
ATOM 1739 C C . CYS A 1 217 ? 30.043 -12.926 -11.840 1.00 83.62 217 CYS A C 1
ATOM 174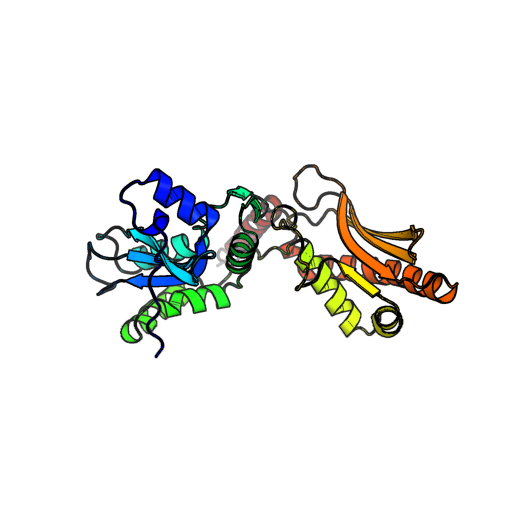1 O O . CYS A 1 217 ? 30.351 -13.962 -12.423 1.00 83.62 217 CYS A O 1
ATOM 1743 N N . GLU A 1 218 ? 28.799 -12.679 -11.432 1.00 89.06 218 GLU A N 1
ATOM 1744 C CA . GLU A 1 218 ? 27.688 -13.629 -11.528 1.00 89.06 218 GLU A CA 1
ATOM 1745 C C . GLU A 1 218 ? 26.699 -13.310 -12.654 1.00 89.06 218 GLU A C 1
ATOM 1747 O O . GLU A 1 218 ? 25.649 -13.939 -12.718 1.00 89.06 218 GLU A O 1
ATOM 1752 N N . GLY A 1 219 ? 26.980 -12.332 -13.518 1.00 93.81 219 GLY A N 1
ATOM 1753 C CA . GLY A 1 219 ? 26.045 -11.933 -14.569 1.00 93.81 219 GLY A CA 1
ATOM 1754 C C . GLY A 1 219 ? 25.915 -10.427 -14.751 1.00 93.81 219 GLY A C 1
ATOM 1755 O O . GLY A 1 219 ? 26.758 -9.649 -14.298 1.00 93.81 219 GLY A O 1
ATOM 1756 N N . ILE A 1 220 ? 24.845 -10.024 -15.429 1.00 97.88 220 ILE A N 1
ATOM 1757 C CA . ILE A 1 220 ? 24.529 -8.625 -15.720 1.00 97.88 220 ILE A CA 1
ATOM 1758 C C . ILE A 1 220 ? 23.396 -8.182 -14.801 1.00 97.88 220 ILE A C 1
ATOM 1760 O O . ILE A 1 220 ? 22.374 -8.861 -14.679 1.00 97.88 220 ILE A O 1
ATOM 1764 N N . PHE A 1 221 ? 23.578 -7.024 -14.177 1.00 97.75 221 PHE A N 1
ATOM 1765 C CA . PHE A 1 221 ? 22.620 -6.426 -13.261 1.00 97.75 221 PHE A CA 1
ATOM 1766 C C . PHE A 1 221 ? 22.104 -5.109 -13.824 1.00 97.75 221 PHE A C 1
ATOM 1768 O O . PHE A 1 221 ? 22.850 -4.363 -14.462 1.00 97.75 221 PHE A O 1
ATOM 1775 N N . VAL A 1 222 ? 20.841 -4.806 -13.547 1.00 98.44 222 VAL A N 1
ATOM 1776 C CA . VAL A 1 222 ? 20.256 -3.479 -13.741 1.00 98.44 222 VAL A CA 1
ATOM 1777 C C . VAL A 1 222 ? 19.648 -3.029 -12.424 1.00 98.44 222 VAL A C 1
ATOM 1779 O O . VAL A 1 222 ? 18.762 -3.694 -11.901 1.00 98.44 222 VAL A O 1
ATOM 1782 N N . ASP A 1 223 ? 20.098 -1.886 -11.917 1.00 98.25 223 ASP A N 1
ATOM 1783 C CA . ASP A 1 223 ? 19.509 -1.243 -10.743 1.00 98.25 223 ASP A CA 1
ATOM 1784 C C . ASP A 1 223 ? 18.679 -0.040 -11.176 1.00 98.25 223 ASP A C 1
ATOM 1786 O O . ASP A 1 223 ? 19.205 0.902 -11.780 1.00 98.25 223 ASP A O 1
ATOM 1790 N N . LEU A 1 224 ? 17.391 -0.057 -10.836 1.00 98.62 224 LEU A N 1
ATOM 1791 C CA . LEU A 1 224 ? 16.494 1.085 -10.940 1.00 98.62 224 LEU A CA 1
ATOM 1792 C C . LEU A 1 224 ? 16.515 1.863 -9.628 1.00 98.62 224 LEU A C 1
ATOM 1794 O O . LEU A 1 224 ? 16.089 1.365 -8.585 1.00 98.62 224 LEU A O 1
ATOM 1798 N N . ALA A 1 225 ? 16.963 3.108 -9.699 1.00 98.06 225 ALA A N 1
ATOM 1799 C CA . ALA A 1 225 ? 16.931 4.053 -8.600 1.00 98.06 225 ALA A CA 1
ATOM 1800 C C . ALA A 1 225 ? 16.074 5.272 -8.938 1.00 98.06 225 ALA A C 1
ATOM 1802 O O . ALA A 1 225 ? 15.923 5.651 -10.098 1.00 98.06 225 ALA A O 1
ATOM 1803 N N . ILE A 1 226 ? 15.548 5.908 -7.899 1.00 98.00 226 ILE A N 1
ATOM 1804 C CA . ILE A 1 226 ? 15.024 7.268 -7.955 1.00 98.00 226 ILE A CA 1
ATOM 1805 C C . ILE A 1 226 ? 16.059 8.215 -7.351 1.00 98.00 226 ILE A C 1
ATOM 1807 O O . ILE A 1 226 ? 16.667 7.900 -6.324 1.00 98.00 226 ILE A O 1
ATOM 1811 N N . GLU A 1 227 ? 16.291 9.347 -8.009 1.00 97.88 227 GLU A N 1
ATOM 1812 C CA . GLU A 1 227 ? 17.270 10.353 -7.600 1.00 97.88 227 GLU A CA 1
ATOM 1813 C C . GLU A 1 227 ? 16.641 11.750 -7.581 1.00 97.88 227 GLU A C 1
ATOM 1815 O O . GLU A 1 227 ? 15.983 12.148 -8.540 1.00 97.88 227 GLU A O 1
ATOM 1820 N N . GLY A 1 228 ? 16.816 12.485 -6.488 1.00 97.00 228 GLY A N 1
ATOM 1821 C CA . GLY A 1 228 ? 16.132 13.740 -6.187 1.00 97.00 228 GLY A CA 1
ATOM 1822 C C . GLY A 1 228 ? 15.374 13.663 -4.863 1.00 97.00 228 GLY A C 1
ATOM 1823 O O . GLY A 1 228 ? 15.679 12.840 -4.002 1.00 97.00 228 GLY A O 1
ATOM 1824 N N . ASN A 1 229 ? 14.372 14.526 -4.697 1.00 96.12 229 ASN A N 1
ATOM 1825 C CA . ASN A 1 229 ? 13.537 14.538 -3.502 1.00 96.12 229 ASN A CA 1
ATOM 1826 C C . ASN A 1 229 ? 12.260 13.719 -3.729 1.00 96.12 229 ASN A C 1
ATOM 1828 O O . ASN A 1 229 ? 11.421 14.087 -4.552 1.00 96.12 229 ASN A O 1
ATOM 1832 N N . PHE A 1 230 ? 12.119 12.626 -2.981 1.00 94.88 230 PHE A N 1
ATOM 1833 C CA . PHE A 1 230 ? 10.983 11.708 -3.074 1.00 94.88 230 PHE A CA 1
ATOM 1834 C C . PHE A 1 230 ? 10.186 11.551 -1.772 1.00 94.88 230 PHE A C 1
ATOM 1836 O O . PHE A 1 230 ? 9.042 11.101 -1.826 1.00 94.88 230 PHE A O 1
ATOM 1843 N N . ASP A 1 231 ? 10.740 11.927 -0.615 1.00 91.00 231 ASP A N 1
ATOM 1844 C CA . ASP A 1 231 ? 10.087 11.754 0.693 1.00 91.00 231 ASP A CA 1
ATOM 1845 C C . ASP A 1 231 ? 10.475 12.800 1.761 1.00 91.00 231 ASP A C 1
ATOM 1847 O O . ASP A 1 231 ? 10.166 12.622 2.938 1.00 91.00 231 ASP A O 1
ATOM 1851 N N . ASP A 1 232 ? 11.167 13.882 1.379 1.00 87.44 232 ASP A N 1
ATOM 1852 C CA . ASP A 1 232 ? 11.680 14.928 2.278 1.00 87.44 232 ASP A CA 1
ATOM 1853 C C . ASP A 1 232 ? 12.612 14.423 3.410 1.00 87.44 232 ASP A C 1
ATOM 1855 O O . ASP A 1 232 ? 12.971 15.190 4.307 1.00 87.44 232 ASP A O 1
ATOM 1859 N N . SER A 1 233 ? 13.084 13.167 3.363 1.00 87.81 233 SER A N 1
ATOM 1860 C CA . SER A 1 233 ? 13.998 12.598 4.373 1.00 87.81 233 SER A CA 1
ATOM 1861 C C . SER A 1 233 ? 15.424 13.160 4.305 1.00 87.81 233 SER A C 1
ATOM 1863 O O . SER A 1 233 ? 16.245 12.899 5.185 1.00 87.81 233 SER A O 1
ATOM 1865 N N . GLY A 1 234 ? 15.746 13.901 3.240 1.00 88.19 234 GLY A N 1
ATOM 1866 C CA . GLY A 1 234 ? 17.104 14.329 2.898 1.00 88.19 234 GLY A CA 1
ATOM 1867 C C . GLY A 1 234 ? 17.907 13.275 2.126 1.00 88.19 234 GLY A C 1
ATOM 1868 O O . GLY A 1 234 ? 18.992 13.579 1.628 1.00 88.19 234 GLY A O 1
ATOM 1869 N N . THR A 1 235 ? 17.378 12.057 1.972 1.00 89.12 235 THR A N 1
ATOM 1870 C CA . THR A 1 235 ? 17.964 11.042 1.093 1.00 89.12 235 THR A CA 1
ATOM 1871 C C . THR A 1 235 ? 17.743 11.450 -0.360 1.00 89.12 235 THR A C 1
ATOM 1873 O O . THR A 1 235 ? 16.610 11.604 -0.795 1.00 89.12 235 THR A O 1
ATOM 1876 N N . ASN A 1 236 ? 18.826 11.612 -1.122 1.00 93.62 236 ASN A N 1
ATOM 1877 C CA . ASN A 1 236 ? 18.757 12.027 -2.528 1.00 93.62 236 ASN A CA 1
ATOM 1878 C C . ASN A 1 236 ? 18.700 10.841 -3.506 1.00 93.62 236 ASN A C 1
ATOM 1880 O O . ASN A 1 236 ? 18.469 11.027 -4.690 1.00 93.62 236 ASN A O 1
ATOM 1884 N N . ARG A 1 237 ? 18.956 9.608 -3.064 1.00 95.75 237 ARG A N 1
ATOM 1885 C CA . ARG A 1 237 ? 18.965 8.448 -3.963 1.00 95.75 237 ARG A CA 1
ATOM 1886 C C . ARG A 1 237 ? 18.468 7.198 -3.263 1.00 95.75 237 ARG A C 1
ATOM 1888 O O . ARG A 1 237 ? 18.927 6.884 -2.170 1.00 95.75 237 ARG A O 1
ATOM 1895 N N . CYS A 1 238 ? 17.577 6.464 -3.918 1.00 94.81 238 CYS A N 1
ATOM 1896 C CA . CYS A 1 238 ? 17.046 5.204 -3.415 1.00 94.81 238 CYS A CA 1
ATOM 1897 C C . CYS A 1 238 ? 16.901 4.202 -4.561 1.00 94.81 238 CYS A C 1
ATOM 1899 O O . CYS A 1 238 ? 16.197 4.471 -5.530 1.00 94.81 238 CYS A O 1
ATOM 1901 N N . THR A 1 239 ? 17.557 3.045 -4.452 1.00 96.88 239 THR A N 1
ATOM 1902 C CA . THR A 1 239 ? 17.295 1.909 -5.345 1.00 96.88 239 THR A CA 1
ATOM 1903 C C . THR A 1 239 ? 15.944 1.309 -4.983 1.00 96.88 239 THR A C 1
ATOM 1905 O O . THR A 1 239 ? 15.716 0.966 -3.824 1.00 96.88 239 THR A O 1
ATOM 1908 N N . ILE A 1 240 ? 15.055 1.209 -5.968 1.00 97.00 240 ILE A N 1
ATOM 1909 C CA . ILE A 1 240 ? 13.703 0.662 -5.813 1.00 97.00 240 ILE A CA 1
ATOM 1910 C C . ILE A 1 240 ? 13.546 -0.701 -6.485 1.00 97.00 240 ILE A C 1
ATOM 1912 O O . ILE A 1 240 ? 12.589 -1.400 -6.180 1.00 97.00 240 ILE A O 1
ATOM 1916 N N . GLY A 1 241 ? 14.477 -1.091 -7.364 1.00 97.88 241 GLY A N 1
ATOM 1917 C CA . GLY A 1 241 ? 14.492 -2.423 -7.953 1.00 97.88 241 GLY A CA 1
ATOM 1918 C C . GLY A 1 241 ? 15.864 -2.839 -8.472 1.00 97.88 241 GLY A C 1
ATOM 1919 O O . GLY A 1 241 ? 16.619 -2.006 -8.971 1.00 97.88 241 GLY A O 1
ATOM 1920 N N . THR A 1 242 ? 16.151 -4.133 -8.390 1.00 98.00 242 THR A N 1
ATOM 1921 C CA . THR A 1 242 ? 17.362 -4.767 -8.926 1.00 98.00 242 THR A CA 1
ATOM 1922 C C . THR A 1 242 ? 16.954 -5.944 -9.795 1.00 98.00 242 THR A C 1
ATOM 1924 O O . THR A 1 242 ? 16.181 -6.792 -9.363 1.00 98.00 242 THR A O 1
ATOM 1927 N N . PHE A 1 243 ? 17.490 -6.021 -11.006 1.00 98.38 243 PHE A N 1
ATOM 1928 C CA . PHE A 1 243 ? 17.208 -7.055 -11.998 1.00 98.38 243 PHE A CA 1
ATOM 1929 C C . PHE A 1 243 ? 18.503 -7.783 -12.328 1.00 98.38 243 PHE A C 1
ATOM 1931 O O . PHE A 1 243 ? 19.529 -7.130 -12.524 1.00 98.38 243 PHE A O 1
ATOM 1938 N N . LYS A 1 244 ? 18.468 -9.112 -12.426 1.00 97.75 244 LYS A N 1
ATOM 1939 C CA . LYS A 1 244 ? 19.650 -9.919 -12.746 1.00 97.75 244 LYS A CA 1
ATOM 1940 C C . LYS A 1 244 ? 19.367 -10.908 -13.864 1.00 97.75 244 LYS A C 1
ATOM 1942 O O . LYS A 1 244 ? 18.328 -11.564 -13.884 1.00 97.75 244 LYS A O 1
ATOM 1947 N N . THR A 1 245 ? 20.363 -11.072 -14.725 1.00 98.12 245 THR A N 1
ATOM 1948 C CA . THR A 1 245 ? 20.534 -12.257 -15.566 1.00 98.12 245 THR A CA 1
ATOM 1949 C C . THR A 1 245 ? 21.907 -12.884 -15.318 1.00 98.12 245 THR A C 1
ATOM 1951 O O . THR A 1 245 ? 22.893 -12.168 -15.151 1.00 98.12 245 THR A O 1
ATOM 1954 N N . LEU A 1 246 ? 21.988 -14.213 -15.305 1.00 97.38 246 LEU A N 1
ATOM 1955 C CA . LEU A 1 246 ? 23.219 -15.003 -15.270 1.00 97.38 246 LEU A CA 1
ATOM 1956 C C . LEU A 1 246 ? 23.898 -15.053 -16.646 1.00 97.38 246 LEU A C 1
ATOM 1958 O O . LEU A 1 246 ? 25.073 -15.419 -16.744 1.00 97.38 246 LEU A O 1
ATOM 1962 N N . ARG A 1 247 ? 23.186 -14.681 -17.721 1.00 95.50 247 ARG A N 1
ATOM 1963 C CA . ARG A 1 247 ? 23.770 -14.565 -19.061 1.00 95.50 247 ARG A CA 1
ATOM 1964 C C . ARG A 1 247 ? 24.784 -13.424 -19.101 1.00 95.50 247 ARG A C 1
ATOM 1966 O O . ARG A 1 247 ? 24.585 -12.365 -18.515 1.00 95.50 247 ARG A O 1
ATOM 1973 N N . GLN A 1 248 ? 25.867 -13.640 -19.841 1.00 92.56 248 GLN A N 1
ATOM 1974 C CA . GLN A 1 248 ? 26.955 -12.666 -20.022 1.00 92.56 248 GLN A CA 1
ATOM 1975 C C . GLN A 1 248 ? 27.290 -12.425 -21.500 1.00 92.56 248 GLN A C 1
ATOM 1977 O O . GLN A 1 248 ? 28.279 -11.771 -21.828 1.00 92.56 248 GLN A O 1
ATOM 1982 N N . ASP A 1 249 ? 26.488 -12.977 -22.409 1.00 94.81 249 ASP A N 1
ATOM 1983 C CA . ASP A 1 249 ? 26.666 -12.784 -23.842 1.00 94.81 249 ASP A CA 1
ATOM 1984 C C . ASP A 1 249 ? 26.223 -11.380 -24.298 1.00 94.81 249 ASP A C 1
ATOM 1986 O O . ASP A 1 249 ? 25.536 -10.640 -23.589 1.00 94.81 249 ASP A O 1
ATOM 1990 N N . ASN A 1 250 ? 26.640 -10.998 -25.508 1.00 95.19 250 ASN A N 1
ATOM 1991 C CA . ASN A 1 250 ? 26.379 -9.666 -26.056 1.00 95.19 250 ASN A CA 1
ATOM 1992 C C . ASN A 1 250 ? 24.878 -9.352 -26.186 1.00 95.19 250 ASN A C 1
ATOM 1994 O O . ASN A 1 250 ? 24.472 -8.209 -25.980 1.00 95.19 250 ASN A O 1
ATOM 1998 N N . ASP A 1 251 ? 24.064 -10.360 -26.499 1.00 97.12 251 ASP A N 1
ATOM 1999 C CA . ASP A 1 251 ? 22.621 -10.193 -26.635 1.00 97.12 251 ASP A CA 1
ATOM 2000 C C . ASP A 1 251 ? 21.969 -9.908 -25.274 1.00 97.12 251 ASP A C 1
ATOM 2002 O O . ASP A 1 251 ? 21.187 -8.964 -25.165 1.00 97.12 251 ASP A O 1
ATOM 2006 N N . ALA A 1 252 ? 22.387 -10.605 -24.211 1.00 97.25 252 ALA A N 1
ATOM 2007 C CA . ALA A 1 252 ? 21.968 -10.290 -22.845 1.00 97.25 252 ALA A CA 1
ATOM 2008 C C . ALA A 1 252 ? 22.359 -8.860 -22.437 1.00 97.25 252 ALA A C 1
ATOM 2010 O O . ALA A 1 252 ? 21.531 -8.125 -21.903 1.00 97.25 252 ALA A O 1
ATOM 2011 N N . GLY A 1 253 ? 23.579 -8.415 -22.755 1.00 97.44 253 GLY A N 1
ATOM 2012 C CA . GLY A 1 253 ? 24.004 -7.033 -22.502 1.00 97.44 253 GLY A CA 1
ATOM 2013 C C . GLY A 1 253 ? 23.137 -5.991 -23.216 1.00 97.44 253 GLY A C 1
ATOM 2014 O O . GLY A 1 253 ? 22.789 -4.965 -22.629 1.00 97.44 253 GLY A O 1
ATOM 2015 N N . ARG A 1 254 ? 22.727 -6.269 -24.459 1.00 98.06 254 ARG A N 1
ATOM 2016 C CA . ARG A 1 254 ? 21.814 -5.410 -25.226 1.00 98.06 254 ARG A CA 1
ATOM 2017 C C . ARG A 1 254 ? 20.416 -5.367 -24.606 1.00 98.06 254 ARG A C 1
ATOM 2019 O O . ARG A 1 254 ? 19.878 -4.275 -24.437 1.00 98.06 254 ARG A O 1
ATOM 2026 N N . LEU A 1 255 ? 19.852 -6.520 -24.248 1.00 98.44 255 LEU A N 1
ATOM 2027 C CA . LEU A 1 255 ? 18.520 -6.621 -23.638 1.00 98.44 255 LEU A CA 1
ATOM 2028 C C . LEU A 1 255 ? 18.473 -5.962 -22.251 1.00 98.44 255 LEU A C 1
ATOM 2030 O O . LEU A 1 255 ? 17.545 -5.213 -21.957 1.00 98.44 255 LEU A O 1
ATOM 2034 N N . MET A 1 256 ? 19.507 -6.142 -21.425 1.00 98.31 256 MET A N 1
ATOM 2035 C CA . MET A 1 256 ? 19.617 -5.462 -20.127 1.00 98.31 256 MET A CA 1
ATOM 2036 C C . MET A 1 256 ? 19.838 -3.948 -20.292 1.00 98.31 256 MET A C 1
ATOM 2038 O O . MET A 1 256 ? 19.309 -3.153 -19.521 1.00 98.31 256 MET A O 1
ATOM 2042 N N . GLY A 1 257 ? 20.551 -3.510 -21.335 1.00 98.12 257 GLY A N 1
ATOM 2043 C CA . GLY A 1 257 ? 20.640 -2.087 -21.681 1.00 98.12 257 GLY A CA 1
ATOM 2044 C C . GLY A 1 257 ? 19.293 -1.499 -22.125 1.00 98.12 257 GLY A C 1
ATOM 2045 O O . GLY A 1 257 ? 18.940 -0.385 -21.736 1.00 98.12 257 GLY A O 1
ATOM 2046 N N . GLN A 1 258 ? 18.510 -2.259 -22.895 1.00 98.44 258 GLN A N 1
ATOM 2047 C CA . GLN A 1 258 ? 17.145 -1.892 -23.277 1.00 98.44 258 GLN A CA 1
ATOM 2048 C C . GLN A 1 258 ? 16.223 -1.801 -22.054 1.00 98.44 258 GLN A C 1
ATOM 2050 O O . GLN A 1 258 ? 15.438 -0.853 -21.959 1.00 98.44 258 GLN A O 1
ATOM 2055 N N . LEU A 1 259 ? 16.363 -2.721 -21.093 1.00 98.75 259 LEU A N 1
ATOM 2056 C CA . LEU A 1 259 ? 15.632 -2.689 -19.827 1.00 98.75 259 LEU A CA 1
ATOM 2057 C C . LEU A 1 259 ? 15.823 -1.351 -19.101 1.00 98.75 259 LEU A C 1
ATOM 2059 O O . LEU A 1 259 ? 14.839 -0.780 -18.639 1.00 98.75 259 LEU A O 1
ATOM 2063 N N . CYS A 1 260 ? 17.038 -0.789 -19.071 1.00 98.75 260 CYS A N 1
ATOM 2064 C CA . CYS A 1 260 ? 17.262 0.533 -18.478 1.00 98.75 260 CYS A CA 1
ATOM 2065 C C . CYS A 1 260 ? 16.355 1.611 -19.093 1.00 98.75 260 CYS A C 1
ATOM 2067 O O . CYS A 1 260 ? 15.719 2.378 -18.369 1.00 98.75 260 CYS A O 1
ATOM 2069 N N . GLY A 1 261 ? 16.271 1.658 -20.426 1.00 98.56 261 GLY A N 1
ATOM 2070 C CA . GLY A 1 261 ? 15.420 2.614 -21.139 1.00 98.56 261 GLY A CA 1
ATOM 2071 C C . GLY A 1 261 ? 13.934 2.420 -20.838 1.00 98.56 261 GLY A C 1
ATOM 2072 O O . GLY A 1 261 ? 13.231 3.395 -20.575 1.00 98.56 261 GLY A O 1
ATOM 2073 N N . ILE A 1 262 ? 13.476 1.165 -20.814 1.00 98.69 262 ILE A N 1
ATOM 2074 C CA . ILE A 1 262 ? 12.090 0.792 -20.492 1.00 98.69 262 ILE A CA 1
ATOM 2075 C C . ILE A 1 262 ? 11.731 1.241 -19.074 1.00 98.69 262 ILE A C 1
ATOM 2077 O O . ILE A 1 262 ? 10.721 1.919 -18.882 1.00 98.69 262 ILE A O 1
ATOM 2081 N N . LEU A 1 263 ? 12.570 0.916 -18.087 1.00 98.81 263 LEU A N 1
ATOM 2082 C CA . LEU A 1 263 ? 12.321 1.249 -16.686 1.00 98.81 263 LEU A CA 1
ATOM 2083 C C . LEU A 1 263 ? 12.271 2.762 -16.467 1.00 98.81 263 LEU A C 1
ATOM 2085 O O . LEU A 1 263 ? 11.338 3.253 -15.832 1.00 98.81 263 LEU A O 1
ATOM 2089 N N . MET A 1 264 ? 13.221 3.518 -17.030 1.00 98.75 264 MET A N 1
ATOM 2090 C CA . MET A 1 264 ? 13.216 4.981 -16.919 1.00 98.75 264 MET A CA 1
ATOM 2091 C C . MET A 1 264 ? 11.972 5.588 -17.580 1.00 98.75 264 MET A C 1
ATOM 2093 O O . MET A 1 264 ? 11.285 6.402 -16.963 1.00 98.75 264 MET A O 1
ATOM 2097 N N . TYR A 1 265 ? 11.634 5.153 -18.798 1.00 98.69 265 TYR A N 1
ATOM 2098 C CA . TYR A 1 265 ? 10.465 5.647 -19.526 1.00 98.69 265 TYR A CA 1
ATOM 2099 C C . TYR A 1 265 ? 9.159 5.401 -18.762 1.00 98.69 265 TYR A C 1
ATOM 2101 O O . TYR A 1 265 ? 8.388 6.339 -18.534 1.00 98.69 265 TYR A O 1
ATOM 2109 N N . HIS A 1 266 ? 8.905 4.156 -18.349 1.00 98.75 266 HIS A N 1
ATOM 2110 C CA . HIS A 1 266 ? 7.648 3.791 -17.693 1.00 98.75 266 HIS A CA 1
ATOM 2111 C C . HIS A 1 266 ? 7.531 4.381 -16.291 1.00 98.75 266 HIS A C 1
ATOM 2113 O O . HIS A 1 266 ? 6.438 4.812 -15.930 1.00 98.75 266 HIS A O 1
ATOM 2119 N N . THR A 1 267 ? 8.636 4.512 -15.548 1.00 98.69 267 THR A N 1
ATOM 2120 C CA . THR A 1 267 ? 8.641 5.222 -14.256 1.00 98.69 267 THR A CA 1
ATOM 2121 C C . THR A 1 267 ? 8.239 6.681 -14.431 1.00 98.69 267 THR A C 1
ATOM 2123 O O . THR A 1 267 ? 7.297 7.145 -13.790 1.00 98.69 267 THR A O 1
ATOM 2126 N N . THR A 1 268 ? 8.888 7.404 -15.348 1.00 98.12 268 THR A N 1
ATOM 2127 C CA . THR A 1 268 ? 8.560 8.811 -15.607 1.00 98.12 268 THR A CA 1
ATOM 2128 C C . THR A 1 268 ? 7.119 8.982 -16.087 1.00 98.12 268 THR A C 1
ATOM 2130 O O . THR A 1 268 ? 6.437 9.918 -15.671 1.00 98.12 268 THR A O 1
ATOM 2133 N N . ARG A 1 269 ? 6.621 8.093 -16.954 1.00 98.31 269 ARG A N 1
ATOM 2134 C CA . ARG A 1 269 ? 5.228 8.141 -17.421 1.00 98.31 269 ARG A CA 1
ATOM 2135 C C . ARG A 1 269 ? 4.235 7.900 -16.292 1.00 98.31 269 ARG A C 1
ATOM 2137 O O . ARG A 1 269 ? 3.309 8.691 -16.138 1.00 98.31 269 ARG A O 1
ATOM 2144 N N . TYR A 1 270 ? 4.448 6.854 -15.500 1.00 98.50 270 TYR A N 1
ATOM 2145 C CA . TYR A 1 270 ? 3.545 6.486 -14.418 1.00 98.50 270 TYR A CA 1
ATOM 2146 C C . TYR A 1 270 ? 3.438 7.590 -13.358 1.00 98.50 270 TYR A C 1
ATOM 2148 O O . TYR A 1 270 ? 2.327 7.966 -12.988 1.00 98.50 270 TYR A O 1
ATOM 2156 N N . VAL A 1 271 ? 4.568 8.167 -12.928 1.00 98.12 271 VAL A N 1
ATOM 2157 C CA . VAL A 1 271 ? 4.577 9.265 -11.945 1.00 98.12 271 VAL A CA 1
ATOM 2158 C C . VAL A 1 271 ? 3.829 10.489 -12.476 1.00 98.12 271 VAL A C 1
ATOM 2160 O O . VAL A 1 271 ? 2.994 11.042 -11.768 1.00 98.12 271 VAL A O 1
ATOM 2163 N N . ASN A 1 272 ? 4.062 10.881 -13.733 1.00 97.56 272 ASN A N 1
ATOM 2164 C CA . ASN A 1 272 ? 3.385 12.035 -14.335 1.00 97.56 272 ASN A CA 1
ATOM 2165 C C . ASN A 1 272 ? 1.869 11.837 -14.469 1.00 97.56 272 ASN A C 1
ATOM 2167 O O . ASN A 1 272 ? 1.103 12.772 -14.254 1.00 97.56 272 ASN A O 1
ATOM 2171 N N . GLU A 1 273 ? 1.422 10.630 -14.812 1.00 97.81 273 GLU A N 1
ATOM 2172 C CA . GLU A 1 273 ? -0.007 10.306 -14.906 1.00 97.81 273 GLU A CA 1
ATOM 2173 C C . GLU A 1 273 ? -0.687 10.236 -13.530 1.00 97.81 273 GLU A C 1
ATOM 2175 O O . GLU A 1 273 ? -1.892 10.450 -13.426 1.00 97.81 273 GLU A O 1
ATOM 2180 N N . ASN A 1 274 ? 0.085 9.991 -12.468 1.00 97.50 274 ASN A N 1
ATOM 2181 C CA . ASN A 1 274 ? -0.395 9.872 -11.092 1.00 97.50 274 ASN A CA 1
ATOM 2182 C C . ASN A 1 274 ? 0.121 11.002 -10.188 1.00 97.50 274 ASN A C 1
ATOM 2184 O O . ASN A 1 274 ? 0.233 10.813 -8.976 1.00 97.50 274 ASN A O 1
ATOM 2188 N N . LEU A 1 275 ? 0.418 12.180 -10.754 1.00 97.19 275 LEU A N 1
ATOM 2189 C CA . LEU A 1 275 ? 1.171 13.245 -10.079 1.00 97.19 275 LEU A CA 1
ATOM 2190 C C . LEU A 1 275 ? 0.595 13.625 -8.707 1.00 97.19 275 LEU A C 1
ATOM 2192 O O . LEU A 1 275 ? 1.352 13.787 -7.758 1.00 97.19 275 LEU A O 1
ATOM 2196 N N . HIS A 1 276 ? -0.735 13.653 -8.572 1.00 96.69 276 HIS A N 1
ATOM 2197 C CA . HIS A 1 276 ? -1.433 13.935 -7.313 1.00 96.69 276 HIS A CA 1
ATOM 2198 C C . HIS A 1 276 ? -0.961 13.054 -6.141 1.00 96.69 276 HIS A C 1
ATOM 2200 O O . HIS A 1 276 ? -0.793 13.540 -5.023 1.00 96.69 276 HIS A O 1
ATOM 2206 N N . ARG A 1 277 ? -0.665 11.769 -6.395 1.00 95.56 277 ARG A N 1
ATOM 2207 C CA . ARG A 1 277 ? -0.144 10.833 -5.382 1.00 95.56 277 ARG A CA 1
ATOM 2208 C C . ARG A 1 277 ? 1.270 11.162 -4.929 1.00 95.56 277 ARG A C 1
ATOM 2210 O O . ARG A 1 277 ? 1.675 10.723 -3.861 1.00 95.56 277 ARG A O 1
ATOM 2217 N N . TYR A 1 278 ? 2.014 11.934 -5.708 1.00 97.25 278 TYR A N 1
ATOM 2218 C CA . TYR A 1 278 ? 3.393 12.326 -5.431 1.00 97.25 278 TYR A CA 1
ATOM 2219 C C . TYR A 1 278 ? 3.512 13.812 -5.078 1.00 97.25 278 TYR A C 1
ATOM 2221 O O . TYR A 1 278 ? 4.586 14.264 -4.707 1.00 97.25 278 TYR A O 1
ATOM 2229 N N . THR A 1 279 ? 2.427 14.588 -5.141 1.00 96.94 279 THR A N 1
ATOM 2230 C CA . THR A 1 279 ? 2.435 16.011 -4.782 1.00 96.94 279 THR A CA 1
ATOM 2231 C C . THR A 1 279 ? 2.653 16.199 -3.278 1.00 96.94 279 THR A C 1
ATOM 2233 O O . THR A 1 279 ? 1.905 15.613 -2.483 1.00 96.94 279 THR A O 1
ATOM 2236 N N . PRO A 1 280 ? 3.632 17.017 -2.850 1.00 96.31 280 PRO A N 1
ATOM 2237 C CA . PRO A 1 280 ? 3.865 17.301 -1.439 1.00 96.31 280 PRO A CA 1
ATOM 2238 C C . PRO A 1 280 ? 2.616 17.822 -0.725 1.00 96.31 280 PRO A C 1
ATOM 2240 O O . PRO A 1 280 ? 1.852 18.620 -1.268 1.00 96.31 280 PRO A O 1
ATOM 2243 N N . LYS A 1 281 ? 2.426 17.431 0.542 1.00 94.62 281 LYS A N 1
ATOM 2244 C CA . LYS A 1 281 ? 1.240 17.812 1.336 1.00 94.62 281 LYS A CA 1
ATOM 2245 C C . LYS A 1 281 ? 1.003 19.328 1.362 1.00 94.62 281 LYS A C 1
ATOM 2247 O O . LYS A 1 281 ? -0.125 19.778 1.194 1.00 94.62 281 LYS A O 1
ATOM 2252 N N . ARG A 1 282 ? 2.071 20.119 1.514 1.00 94.88 282 ARG A N 1
ATOM 2253 C CA . ARG A 1 282 ? 1.996 21.592 1.519 1.00 94.88 282 ARG A CA 1
ATOM 2254 C C . ARG A 1 282 ? 1.466 22.160 0.201 1.00 94.88 282 ARG A C 1
ATOM 2256 O O . ARG A 1 282 ? 0.755 23.164 0.214 1.00 94.88 282 ARG A O 1
ATOM 2263 N N . GLU A 1 283 ? 1.820 21.539 -0.922 1.00 96.69 283 GLU A N 1
ATOM 2264 C CA . GLU A 1 283 ? 1.332 21.934 -2.245 1.00 96.69 283 GLU A CA 1
ATOM 2265 C C . GLU A 1 283 ? -0.151 21.585 -2.392 1.00 96.69 283 GLU A C 1
ATOM 2267 O O . GLU A 1 283 ? -0.930 22.465 -2.752 1.00 96.69 283 GLU A O 1
ATOM 2272 N N . LEU A 1 284 ? -0.566 20.380 -1.983 1.00 96.81 284 LEU A N 1
ATOM 2273 C CA . LEU A 1 284 ? -1.978 19.975 -1.976 1.00 96.81 284 LEU A CA 1
ATOM 2274 C C . LEU A 1 284 ? -2.845 20.896 -1.102 1.00 96.81 284 LEU A C 1
ATOM 2276 O O . LEU A 1 284 ? -3.927 21.313 -1.506 1.00 96.81 284 LEU A O 1
ATOM 2280 N N . GLU A 1 285 ? -2.367 21.277 0.086 1.00 96.38 285 GLU A N 1
ATOM 2281 C CA . GLU A 1 285 ? -3.059 22.230 0.966 1.00 96.38 285 GLU A CA 1
ATOM 2282 C C . GLU A 1 285 ? -3.162 23.632 0.344 1.00 96.38 285 GLU A C 1
ATOM 2284 O O . GLU A 1 285 ? -4.121 24.369 0.583 1.00 96.38 285 GLU A O 1
ATOM 2289 N N . ALA A 1 286 ? -2.162 24.054 -0.434 1.00 96.44 286 ALA A N 1
ATOM 2290 C CA . ALA A 1 286 ? -2.215 25.315 -1.167 1.00 96.44 286 ALA A CA 1
ATOM 2291 C C . ALA A 1 286 ? -3.183 25.242 -2.359 1.00 96.44 286 ALA A C 1
ATOM 2293 O O . ALA A 1 286 ? -3.926 26.194 -2.595 1.00 96.44 286 ALA A O 1
ATOM 2294 N N . GLU A 1 287 ? -3.204 24.126 -3.086 1.00 96.00 287 GLU A N 1
ATOM 2295 C CA . GLU A 1 287 ? -4.151 23.864 -4.172 1.00 96.00 287 GLU A CA 1
ATOM 2296 C C . GLU A 1 287 ? -5.591 23.852 -3.677 1.00 96.00 287 GLU A C 1
ATOM 2298 O O . GLU A 1 287 ? -6.414 24.579 -4.230 1.00 96.00 287 GLU A O 1
ATOM 2303 N N . LEU A 1 288 ? -5.874 23.133 -2.589 1.00 94.94 288 LEU A N 1
ATOM 2304 C CA . LEU A 1 288 ? -7.211 23.075 -2.003 1.00 94.94 288 LEU A CA 1
ATOM 2305 C C . LEU A 1 288 ? -7.708 24.471 -1.600 1.00 94.94 288 LEU A C 1
ATOM 2307 O O . LEU A 1 288 ? -8.829 24.851 -1.935 1.00 94.94 288 LEU A O 1
ATOM 2311 N N . ARG A 1 289 ? -6.851 25.284 -0.962 1.00 94.88 289 ARG A N 1
ATOM 2312 C CA . ARG A 1 289 ? -7.179 26.682 -0.623 1.00 94.88 289 ARG A CA 1
ATOM 2313 C C . ARG A 1 289 ? -7.500 27.522 -1.861 1.00 94.88 289 ARG A C 1
ATOM 2315 O O . ARG A 1 289 ? -8.427 28.329 -1.824 1.00 94.88 289 ARG A O 1
ATOM 2322 N N . ARG A 1 290 ? -6.765 27.336 -2.965 1.00 94.75 290 ARG A N 1
ATOM 2323 C CA . ARG A 1 290 ? -7.049 28.015 -4.243 1.00 94.75 290 ARG A CA 1
ATOM 2324 C C . ARG A 1 290 ? -8.380 27.557 -4.844 1.00 94.75 290 ARG A C 1
ATOM 2326 O O . ARG A 1 290 ? -9.162 28.400 -5.273 1.00 94.75 290 ARG A O 1
ATOM 2333 N N . MET A 1 291 ? -8.658 26.253 -4.835 1.00 91.88 291 MET A N 1
ATOM 2334 C CA . MET A 1 291 ? -9.919 25.690 -5.333 1.00 91.88 291 MET A CA 1
ATOM 2335 C C . MET A 1 291 ? -11.123 26.235 -4.557 1.00 91.88 291 MET A C 1
ATOM 2337 O O . MET A 1 291 ? -12.103 26.654 -5.168 1.00 91.88 291 MET A O 1
ATOM 2341 N N . GLN A 1 292 ? -11.024 26.317 -3.228 1.00 91.12 292 GLN A N 1
ATOM 2342 C CA . GLN A 1 292 ? -12.073 26.874 -2.368 1.00 91.12 292 GLN A CA 1
ATOM 2343 C C . GLN A 1 292 ? -12.294 28.374 -2.614 1.00 91.12 292 GLN A C 1
ATOM 2345 O O . GLN A 1 292 ? -13.437 28.819 -2.715 1.00 91.12 292 GLN A O 1
ATOM 2350 N N . ALA A 1 293 ? -11.219 29.152 -2.782 1.00 88.44 293 ALA A N 1
ATOM 2351 C CA . ALA A 1 293 ? -11.315 30.581 -3.081 1.00 88.44 293 ALA A CA 1
ATOM 2352 C C . ALA A 1 293 ? -11.982 30.860 -4.443 1.00 88.44 293 ALA A C 1
ATOM 2354 O O . ALA A 1 29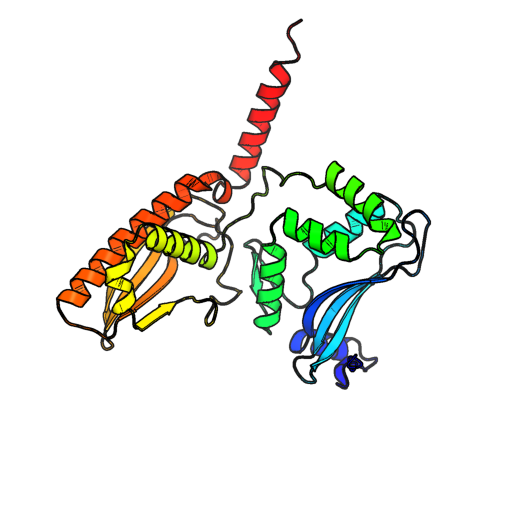3 ? -12.778 31.790 -4.558 1.00 88.44 293 ALA A O 1
ATOM 2355 N N . CYS A 1 294 ? -11.699 30.048 -5.466 1.00 79.56 294 CYS A N 1
ATOM 2356 C CA . CYS A 1 294 ? -12.331 30.173 -6.783 1.00 79.56 294 CYS A CA 1
ATOM 2357 C C . CYS A 1 294 ? -13.762 29.605 -6.823 1.00 79.56 294 CYS A C 1
ATOM 2359 O O . CYS A 1 294 ? -14.600 30.121 -7.562 1.00 79.56 294 CYS A O 1
ATOM 2361 N N . GLY A 1 295 ? -14.060 28.567 -6.034 1.00 61.66 295 GLY A N 1
ATOM 2362 C CA . GLY A 1 295 ? -15.402 27.990 -5.902 1.00 61.66 295 GLY A CA 1
ATOM 2363 C C . GLY A 1 295 ? -16.387 28.933 -5.208 1.00 61.66 295 GLY A C 1
ATOM 2364 O O . GLY A 1 295 ? -17.505 29.104 -5.684 1.00 61.66 295 GLY A O 1
ATOM 2365 N N . GLY A 1 296 ? -15.941 29.638 -4.162 1.00 53.81 296 GLY A N 1
ATOM 2366 C CA . GLY A 1 296 ? -16.753 30.629 -3.445 1.00 53.81 296 GLY A CA 1
ATOM 2367 C C . GLY A 1 296 ? -17.057 31.914 -4.230 1.00 53.81 296 GLY A C 1
ATOM 2368 O O . GLY A 1 296 ? -17.932 32.677 -3.837 1.00 53.81 296 GLY A O 1
ATOM 2369 N N . GLN A 1 297 ? -16.378 32.167 -5.356 1.00 48.22 297 GLN A N 1
ATOM 2370 C CA . GLN A 1 297 ? -16.649 33.336 -6.207 1.00 48.22 297 GLN A CA 1
ATOM 2371 C C . GLN A 1 297 ? -17.817 33.133 -7.187 1.00 48.22 297 GLN A C 1
ATOM 2373 O O . GLN A 1 297 ? -18.316 34.116 -7.733 1.00 48.22 297 GLN A O 1
ATOM 2378 N N . LYS A 1 298 ? -18.290 31.896 -7.409 1.00 44.94 298 LYS A N 1
ATOM 2379 C CA . LYS A 1 298 ? -19.404 31.619 -8.339 1.00 44.94 298 LYS A CA 1
ATOM 2380 C C . LYS A 1 298 ? -20.802 31.746 -7.721 1.00 44.94 298 LYS A C 1
ATOM 2382 O O . LYS A 1 298 ? -21.767 31.809 -8.472 1.00 44.94 298 LYS A O 1
ATOM 2387 N N . GLU A 1 299 ? -20.921 31.854 -6.399 1.00 43.06 299 GLU A N 1
ATOM 2388 C CA . GLU A 1 299 ? -22.210 32.057 -5.706 1.00 43.06 299 GLU A CA 1
ATOM 2389 C C . GLU A 1 299 ? -22.510 33.538 -5.388 1.00 43.06 299 GLU A C 1
ATOM 2391 O O . GLU A 1 299 ? -23.519 33.857 -4.767 1.00 43.06 299 GLU A O 1
ATOM 2396 N N . GLY A 1 300 ? -21.651 34.466 -5.832 1.00 42.62 300 GLY A N 1
ATOM 2397 C CA . GLY A 1 300 ? -21.696 35.887 -5.463 1.00 42.62 300 GLY A CA 1
ATOM 2398 C C . GLY A 1 300 ? -22.005 36.872 -6.593 1.00 42.62 300 GLY A C 1
ATOM 2399 O O . GLY A 1 300 ? -21.584 38.021 -6.505 1.00 42.62 300 GLY A O 1
ATOM 2400 N N . THR A 1 301 ? -22.683 36.459 -7.665 1.00 38.00 301 THR A N 1
ATOM 2401 C CA . THR A 1 301 ? -23.207 37.394 -8.683 1.00 38.00 301 THR A CA 1
ATOM 2402 C C . THR A 1 301 ? -24.646 37.031 -9.038 1.00 38.00 301 THR A C 1
ATOM 2404 O O . THR A 1 301 ? -24.904 36.281 -9.977 1.00 38.00 301 THR A O 1
ATOM 2407 N N . ALA A 1 302 ? -25.566 37.546 -8.218 1.00 36.03 302 ALA A N 1
ATOM 2408 C CA . ALA A 1 302 ? -26.947 37.810 -8.610 1.00 36.03 302 ALA A CA 1
ATOM 2409 C C . ALA A 1 302 ? -27.018 39.145 -9.366 1.00 36.03 302 ALA A C 1
ATOM 2411 O O . ALA A 1 302 ? -26.232 40.055 -9.006 1.00 36.03 302 ALA A O 1
#

Organism: Flavonifractor plautii (NCBI:txid292800)